Protein AF-A0A952EYP2-F1 (afdb_monomer_lite)

Radius of gyration: 21.24 Å; chains: 1; bounding box: 54×32×56 Å

Secondary structure (DSSP, 8-state):
--TTSTTSTTSSS-SS--SSPPPTT-EEEEE--S-EEEEETTEEEEEES-PEEEEETTS--EEEEEGGGSTTS--EE-TTSTTEEEPPGGGSSEEEETTEEP-SSPPPTT--EEEEEE---EEEEETTEEEEEES-EEEEEETTS--EEE--GGGB-GGGEEEEEEEEEETTTEEEEEEEEEETTEEEEEEEE-

pLDDT: mean 95.01, std 4.6, range [61.81, 98.75]

Sequence (194 aa):
MSLVAGRGPLSKDPAGWFSSPLPDDLVFLEPHPRRVQAIRNGQLVIDTERALMVHRRDHPLSYAFPADDVGDLPSEPEPEAPGYVHVPWYAVDTWLEEGRTLVHYPPNPYHRVDCRPTNRGLRVSVAGATLVDTADTVIVFETALEPRLYVHPSVVRTDILRRTETSSYCNYKGYATYWAAVVGDTVVADVAWS

Structure (mmCIF, N/CA/C/O backbone):
data_AF-A0A952EYP2-F1
#
_entry.id   AF-A0A952EYP2-F1
#
loop_
_atom_site.group_PDB
_atom_site.id
_atom_site.type_symbol
_atom_site.label_atom_id
_atom_site.label_alt_id
_atom_site.label_comp_id
_atom_site.label_asym_id
_atom_site.label_entity_id
_atom_site.label_seq_id
_atom_site.pdbx_PDB_ins_code
_atom_site.Cartn_x
_atom_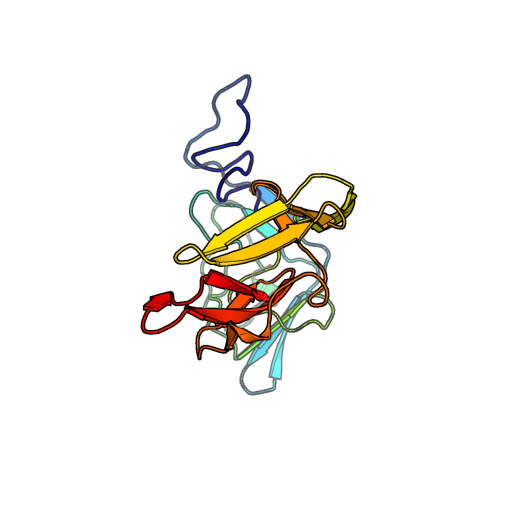site.Cartn_y
_atom_site.Cartn_z
_atom_site.occupancy
_atom_site.B_iso_or_equiv
_atom_site.auth_seq_id
_atom_site.auth_comp_id
_atom_site.auth_asym_id
_atom_site.auth_atom_id
_atom_site.pdbx_PDB_model_num
ATOM 1 N N . MET A 1 1 ? 2.867 2.731 3.180 1.00 61.81 1 MET A N 1
ATOM 2 C CA . MET A 1 1 ? 3.763 3.875 2.892 1.00 61.81 1 MET A CA 1
ATOM 3 C C . MET A 1 1 ? 5.105 3.386 2.368 1.00 61.81 1 MET A C 1
ATOM 5 O O . MET A 1 1 ? 5.498 2.264 2.699 1.00 61.81 1 MET A O 1
ATOM 9 N N . SER A 1 2 ? 5.743 4.190 1.511 1.00 74.88 2 SER A N 1
ATOM 10 C CA . SER A 1 2 ? 6.999 3.898 0.804 1.00 74.88 2 SER A CA 1
ATOM 11 C C . SER A 1 2 ? 8.176 4.721 1.327 1.00 74.88 2 SER A C 1
ATOM 13 O O . SER A 1 2 ? 7.999 5.534 2.233 1.00 74.88 2 SER A O 1
ATOM 15 N N . LEU A 1 3 ? 9.370 4.527 0.754 1.00 87.31 3 LEU A N 1
ATOM 16 C CA . LEU A 1 3 ? 10.517 5.404 1.010 1.00 87.31 3 LEU A CA 1
ATOM 17 C C . LEU A 1 3 ? 10.177 6.880 0.756 1.00 87.31 3 LEU A C 1
ATOM 19 O O . LEU A 1 3 ? 10.691 7.744 1.454 1.00 87.31 3 LEU A O 1
ATOM 23 N N . VAL A 1 4 ? 9.279 7.153 -0.191 1.00 87.44 4 VAL A N 1
ATOM 24 C CA . VAL A 1 4 ? 8.967 8.488 -0.721 1.00 87.44 4 VAL A CA 1
ATOM 25 C C . VAL A 1 4 ? 7.616 9.059 -0.268 1.00 87.44 4 VAL A C 1
ATOM 27 O O . VAL A 1 4 ? 7.257 10.157 -0.682 1.00 87.44 4 VAL A O 1
ATOM 30 N N . ALA A 1 5 ? 6.861 8.355 0.585 1.00 85.50 5 ALA A N 1
ATOM 31 C CA . ALA A 1 5 ? 5.515 8.767 1.006 1.00 85.50 5 ALA A CA 1
ATOM 32 C C . ALA A 1 5 ? 5.366 8.900 2.533 1.00 85.50 5 ALA A C 1
ATOM 34 O O . ALA A 1 5 ? 5.937 8.121 3.299 1.00 85.50 5 ALA A O 1
ATOM 35 N N . GLY A 1 6 ? 4.525 9.850 2.965 1.00 86.31 6 GLY A N 1
ATOM 36 C CA . GLY A 1 6 ? 4.260 10.198 4.375 1.00 86.31 6 GLY A CA 1
ATOM 37 C C . GLY A 1 6 ? 5.531 10.461 5.142 1.00 86.31 6 GLY A C 1
ATOM 38 O O . GLY A 1 6 ? 6.235 11.378 4.771 1.00 86.31 6 GLY A O 1
ATOM 39 N N . ARG A 1 7 ? 5.822 9.655 6.172 1.00 89.44 7 ARG A N 1
ATOM 40 C CA . ARG A 1 7 ? 7.000 9.845 7.035 1.00 89.44 7 ARG A CA 1
ATOM 41 C C . ARG A 1 7 ? 8.235 9.050 6.582 1.00 89.44 7 ARG A C 1
ATOM 43 O O . ARG A 1 7 ? 9.171 8.862 7.359 1.00 89.44 7 ARG A O 1
ATOM 50 N N . GLY A 1 8 ? 8.228 8.531 5.348 1.00 89.81 8 GLY A N 1
ATOM 51 C CA . GLY A 1 8 ? 9.350 7.796 4.755 1.00 89.81 8 GLY A CA 1
ATOM 52 C C . GLY A 1 8 ? 10.599 8.674 4.590 1.00 89.81 8 GLY A C 1
ATOM 53 O O . GLY A 1 8 ? 10.469 9.892 4.463 1.00 89.81 8 GLY A O 1
ATOM 54 N N . PRO A 1 9 ? 11.813 8.098 4.588 1.00 90.12 9 PRO A N 1
ATOM 55 C CA . PRO A 1 9 ? 13.054 8.872 4.606 1.00 90.12 9 PRO A CA 1
ATOM 56 C C . PRO A 1 9 ? 13.224 9.796 3.392 1.00 90.12 9 PRO A C 1
ATOM 58 O O . PRO A 1 9 ? 13.740 10.884 3.552 1.00 90.12 9 PRO A O 1
ATOM 61 N N . LEU A 1 10 ? 12.763 9.424 2.198 1.00 90.12 10 LEU A N 1
ATOM 62 C CA . LEU A 1 10 ? 12.897 10.226 0.970 1.00 90.12 10 LEU A CA 1
ATOM 63 C C . LEU A 1 10 ? 11.664 11.110 0.679 1.00 90.12 10 LEU A C 1
ATOM 65 O O . LEU A 1 10 ? 11.557 11.702 -0.398 1.00 90.12 10 LEU A O 1
ATOM 69 N N . SER A 1 11 ? 10.711 11.173 1.611 1.00 88.69 11 SER A N 1
ATOM 70 C CA . SER A 1 11 ? 9.492 11.980 1.488 1.00 88.69 11 SER A CA 1
ATOM 71 C C . SER A 1 11 ? 9.742 13.476 1.747 1.00 88.69 11 SER A C 1
ATOM 73 O O . SER A 1 11 ? 10.836 13.881 2.138 1.00 88.69 11 SER A O 1
ATOM 75 N N . LYS A 1 12 ? 8.702 14.300 1.566 1.00 88.06 12 LYS A N 1
ATOM 76 C CA . LYS A 1 12 ? 8.707 15.725 1.947 1.00 88.06 12 LYS A CA 1
ATOM 77 C C . LYS A 1 12 ? 8.651 15.978 3.459 1.00 88.06 12 LYS A C 1
ATOM 79 O O . LYS A 1 12 ? 8.980 17.078 3.887 1.00 88.06 12 LYS A O 1
ATOM 84 N N . ASP A 1 13 ? 8.220 14.997 4.248 1.00 88.69 13 ASP A N 1
ATOM 85 C CA . ASP A 1 13 ? 8.068 15.103 5.705 1.00 88.69 13 ASP A CA 1
ATOM 86 C C . ASP A 1 13 ? 8.649 13.849 6.384 1.00 88.69 13 ASP A C 1
ATOM 88 O O . ASP A 1 13 ? 7.911 13.038 6.942 1.00 88.69 13 ASP A O 1
ATOM 92 N N . PRO A 1 14 ? 9.970 13.610 6.299 1.00 90.88 14 PRO A N 1
ATOM 93 C CA . PRO A 1 14 ? 10.568 12.402 6.852 1.00 90.88 14 PRO A CA 1
ATOM 94 C C . PRO A 1 14 ? 10.449 12.349 8.382 1.00 90.88 14 PRO A C 1
ATOM 96 O O . PRO A 1 14 ? 10.508 13.360 9.081 1.00 90.88 14 PRO A O 1
ATOM 99 N N . ALA A 1 15 ? 10.346 11.134 8.932 1.00 89.56 15 ALA A N 1
ATOM 100 C CA . ALA A 1 15 ? 10.327 10.927 10.384 1.00 89.56 15 ALA A CA 1
ATOM 101 C C . ALA A 1 15 ? 11.609 11.397 11.097 1.00 89.56 15 ALA A C 1
ATOM 103 O O . ALA A 1 15 ? 11.574 11.695 12.291 1.00 89.56 15 ALA A O 1
ATOM 104 N N . GLY A 1 16 ? 12.731 11.418 10.376 1.00 89.88 16 GLY A N 1
ATOM 105 C CA . GLY A 1 16 ? 14.041 11.838 10.865 1.00 89.88 16 GLY A CA 1
ATOM 106 C C . GLY A 1 16 ? 14.639 12.948 10.006 1.00 89.88 16 GLY A C 1
ATOM 107 O O . GLY A 1 16 ? 13.954 13.572 9.203 1.00 89.88 16 GLY A O 1
ATOM 108 N N . TRP A 1 17 ? 15.938 13.176 10.159 1.00 93.19 17 TRP A N 1
ATOM 109 C CA . TRP A 1 17 ? 16.684 14.165 9.386 1.00 93.19 17 TRP A CA 1
ATOM 110 C C . TRP A 1 17 ? 17.921 13.522 8.766 1.00 93.19 17 TRP A C 1
ATOM 112 O O . TRP A 1 17 ? 18.520 12.611 9.340 1.00 93.19 17 TRP A O 1
ATOM 122 N N . PHE A 1 18 ? 18.321 14.014 7.598 1.00 92.75 18 PHE A N 1
ATOM 123 C CA . PHE A 1 18 ? 19.609 13.660 7.017 1.00 92.75 18 PHE A CA 1
ATOM 124 C C . PHE A 1 18 ? 20.686 14.592 7.558 1.00 92.75 18 PHE A C 1
ATOM 126 O O . PHE A 1 18 ? 20.470 15.794 7.703 1.00 92.75 18 PHE A O 1
ATOM 133 N N . SER A 1 19 ? 21.875 14.050 7.815 1.00 95.88 19 SER A N 1
ATOM 134 C CA . SER A 1 19 ? 23.055 14.857 8.152 1.00 95.88 19 SER A CA 1
ATOM 135 C C . SER A 1 19 ? 23.496 15.769 7.001 1.00 95.88 19 SER A C 1
ATOM 137 O O . SER A 1 19 ? 24.284 16.688 7.207 1.00 95.88 19 SER A O 1
ATOM 139 N N . SER A 1 20 ? 23.017 15.509 5.783 1.00 94.00 20 SER A N 1
ATOM 140 C CA . SER A 1 20 ? 23.276 16.305 4.586 1.00 94.00 20 SER A CA 1
ATOM 141 C C . SER A 1 20 ? 21.997 16.417 3.755 1.00 94.00 20 SER A C 1
ATOM 143 O O . SER A 1 20 ? 21.242 15.446 3.699 1.00 94.00 20 SER A O 1
ATOM 145 N N . PRO A 1 21 ? 21.724 17.572 3.127 1.00 89.50 21 PRO A N 1
ATOM 146 C CA . PRO A 1 21 ? 20.521 17.746 2.324 1.00 89.50 21 PRO A CA 1
ATOM 147 C C . PRO A 1 21 ? 20.521 16.794 1.123 1.00 89.50 21 PRO A C 1
ATOM 149 O O . PRO A 1 21 ? 21.568 16.525 0.532 1.00 89.50 21 PRO A O 1
ATOM 152 N N . LEU A 1 22 ? 19.335 16.305 0.763 1.00 88.88 22 LEU A N 1
ATOM 153 C CA . LEU A 1 22 ? 19.119 15.534 -0.458 1.00 88.88 22 LEU A CA 1
ATOM 154 C C . LEU A 1 22 ? 18.642 16.460 -1.585 1.00 88.88 22 LEU A C 1
ATOM 156 O O . LEU A 1 22 ? 17.898 17.399 -1.292 1.00 88.88 22 LEU A O 1
ATOM 160 N N . PRO A 1 23 ? 19.006 16.188 -2.852 1.00 90.75 23 PRO A N 1
ATOM 161 C CA . PRO A 1 23 ? 18.407 16.865 -3.999 1.00 90.75 23 PRO A CA 1
ATOM 162 C C . PRO A 1 23 ? 16.879 16.723 -4.012 1.00 90.75 23 PRO A C 1
ATOM 164 O O . PRO A 1 23 ? 16.329 15.714 -3.554 1.00 90.75 23 PRO A O 1
ATOM 167 N N . ASP A 1 24 ? 16.186 17.733 -4.537 1.00 86.38 24 ASP A N 1
ATOM 168 C CA . ASP A 1 24 ? 14.720 17.732 -4.603 1.00 86.38 24 ASP A CA 1
ATOM 169 C C . ASP A 1 24 ? 14.164 16.797 -5.678 1.00 86.38 24 ASP A C 1
ATOM 171 O O . ASP A 1 24 ? 13.072 16.250 -5.517 1.00 86.38 24 ASP A O 1
ATOM 175 N N . ASP A 1 25 ? 14.940 16.579 -6.733 1.00 89.88 25 ASP A N 1
ATOM 176 C CA . ASP A 1 25 ? 14.673 15.704 -7.870 1.00 89.88 25 ASP A CA 1
ATOM 177 C C . ASP A 1 25 ? 15.246 14.290 -7.688 1.00 89.88 25 ASP A C 1
AT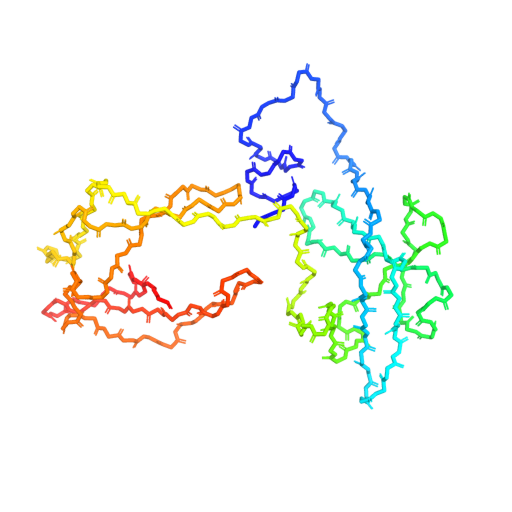OM 179 O O . ASP A 1 25 ? 15.287 13.510 -8.635 1.00 89.88 25 ASP A O 1
ATOM 183 N N . LEU A 1 26 ? 15.671 13.928 -6.471 1.00 92.38 26 LEU A N 1
ATOM 184 C CA . LEU A 1 26 ? 16.243 12.614 -6.197 1.00 92.38 26 LEU A CA 1
ATOM 185 C C . LEU A 1 26 ? 15.247 11.487 -6.521 1.00 92.38 26 LEU A C 1
ATOM 187 O O . LEU A 1 26 ? 14.160 11.400 -5.940 1.00 92.38 26 LEU A O 1
ATOM 191 N N . VAL A 1 27 ? 15.685 10.568 -7.380 1.00 95.38 27 VAL A N 1
ATOM 192 C CA . VAL A 1 27 ? 14.998 9.313 -7.692 1.00 95.38 27 VAL A CA 1
ATOM 193 C C . VAL A 1 27 ? 15.858 8.160 -7.197 1.00 95.38 27 VAL A C 1
ATOM 195 O O . VAL A 1 27 ? 17.055 8.101 -7.474 1.00 95.38 27 VAL A O 1
ATOM 198 N N . PHE A 1 28 ? 15.254 7.234 -6.456 1.00 95.62 28 PHE A N 1
ATOM 199 C CA . PHE A 1 28 ? 15.908 5.986 -6.078 1.00 95.62 28 PHE A CA 1
ATOM 200 C C . PHE A 1 28 ? 15.342 4.851 -6.930 1.00 95.62 28 PHE A C 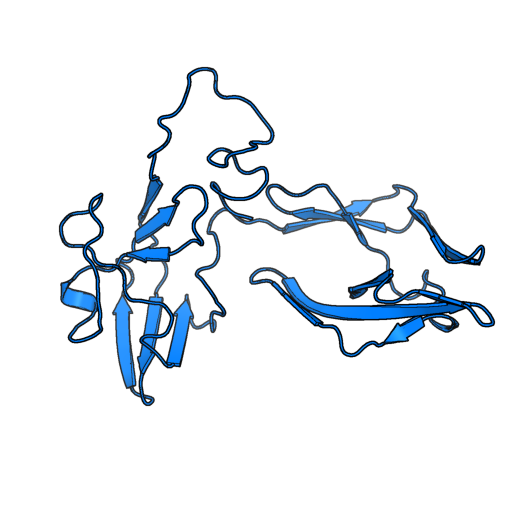1
ATOM 202 O O . PHE A 1 28 ? 14.140 4.592 -6.903 1.00 95.62 28 PHE A O 1
ATOM 209 N N . LEU A 1 29 ? 16.210 4.196 -7.699 1.00 96.88 29 LEU A N 1
ATOM 210 C CA . LEU A 1 29 ? 15.871 3.043 -8.523 1.00 96.88 29 LEU A CA 1
ATOM 211 C C . LEU A 1 29 ? 16.591 1.819 -7.970 1.00 96.88 29 LEU A C 1
ATOM 213 O O . LEU A 1 29 ? 17.780 1.879 -7.654 1.00 96.88 29 LEU A O 1
ATOM 217 N N . GLU A 1 30 ? 15.879 0.705 -7.878 1.00 97.12 30 GLU A N 1
ATOM 218 C CA . GLU A 1 30 ? 16.447 -0.567 -7.444 1.00 97.12 30 GLU A CA 1
ATOM 219 C C . GLU A 1 30 ? 15.954 -1.713 -8.330 1.00 97.12 30 GLU A C 1
ATOM 221 O O . GLU A 1 30 ? 14.807 -1.679 -8.783 1.00 97.12 30 GLU A O 1
ATOM 226 N N . PRO A 1 31 ? 16.777 -2.749 -8.566 1.00 98.06 31 PRO A N 1
ATOM 227 C CA . PRO A 1 31 ? 16.284 -3.996 -9.127 1.00 98.06 31 PRO A CA 1
ATOM 228 C C . PRO A 1 31 ? 15.137 -4.549 -8.284 1.00 98.06 31 PRO A C 1
ATOM 230 O O . PRO A 1 31 ? 15.237 -4.636 -7.059 1.00 98.06 31 PRO A O 1
ATOM 233 N N . HIS A 1 32 ? 14.065 -4.962 -8.949 1.00 97.38 32 HIS A N 1
ATOM 234 C CA . HIS A 1 32 ? 12.925 -5.619 -8.333 1.00 97.38 32 HIS A CA 1
ATOM 235 C C . HIS A 1 32 ? 12.894 -7.077 -8.798 1.00 97.38 32 HIS A C 1
ATOM 237 O O . HIS A 1 32 ? 12.203 -7.391 -9.764 1.00 97.38 32 HIS A O 1
ATOM 243 N N . PRO A 1 33 ? 13.645 -7.983 -8.140 1.00 95.00 33 PRO A N 1
ATOM 244 C CA . PRO A 1 33 ? 13.885 -9.351 -8.613 1.00 95.00 33 PRO A CA 1
ATOM 245 C C . PRO A 1 33 ? 12.675 -10.279 -8.415 1.00 95.00 33 PRO A C 1
ATOM 247 O O . PRO A 1 33 ? 12.834 -11.486 -8.266 1.00 95.00 33 PRO A O 1
ATOM 250 N N . ARG A 1 34 ? 11.470 -9.709 -8.325 1.00 96.81 34 ARG A N 1
ATOM 251 C CA . ARG A 1 34 ? 10.217 -10.454 -8.274 1.00 96.81 34 ARG A CA 1
ATOM 252 C C . ARG A 1 34 ? 9.666 -10.570 -9.680 1.00 96.81 34 ARG A C 1
ATOM 254 O O . ARG A 1 34 ? 9.740 -9.615 -10.452 1.00 96.81 34 ARG A O 1
ATOM 261 N N . ARG A 1 35 ? 9.051 -11.704 -9.989 1.00 98.06 35 ARG A N 1
ATOM 262 C CA . ARG A 1 35 ? 8.389 -11.907 -11.271 1.00 98.06 35 ARG A CA 1
ATOM 263 C C . ARG A 1 35 ? 7.161 -11.009 -11.369 1.00 98.06 35 ARG A C 1
ATOM 265 O O . ARG A 1 35 ? 6.201 -11.178 -10.612 1.00 98.06 35 ARG A O 1
ATOM 272 N N . VAL A 1 36 ? 7.190 -10.077 -12.315 1.00 98.50 36 VAL A N 1
ATOM 273 C CA . VAL A 1 36 ? 6.085 -9.180 -12.655 1.00 98.50 36 VAL A CA 1
ATOM 274 C C . VAL A 1 36 ? 5.480 -9.629 -13.975 1.00 98.50 36 VAL A C 1
ATOM 276 O O . VAL A 1 36 ? 6.187 -9.837 -14.961 1.00 98.50 36 VAL A O 1
ATOM 279 N N . GLN A 1 37 ? 4.158 -9.762 -13.994 1.00 98.50 37 GLN A N 1
ATOM 280 C CA . GLN A 1 37 ? 3.412 -10.129 -15.188 1.00 98.50 37 GLN A CA 1
ATOM 281 C C . GLN A 1 37 ? 2.279 -9.139 -15.445 1.00 98.50 37 GLN A C 1
ATOM 283 O O . GLN A 1 37 ? 1.679 -8.600 -14.510 1.00 98.50 37 GLN A O 1
ATOM 288 N N . ALA A 1 38 ? 1.957 -8.938 -16.718 1.00 98.31 38 ALA A N 1
ATOM 289 C CA . ALA A 1 38 ? 0.836 -8.115 -17.148 1.00 98.31 38 ALA A CA 1
ATOM 290 C C . ALA A 1 38 ? -0.044 -8.876 -18.138 1.00 98.31 38 ALA A C 1
ATOM 292 O O . ALA A 1 38 ? 0.460 -9.531 -19.050 1.00 98.31 38 ALA A O 1
ATOM 293 N N . ILE A 1 39 ? -1.361 -8.769 -17.970 1.00 98.38 39 ILE A N 1
ATOM 294 C CA . ILE A 1 39 ? -2.360 -9.419 -18.821 1.00 98.38 39 ILE A CA 1
ATOM 295 C C . ILE A 1 39 ? -3.228 -8.352 -19.484 1.00 98.38 39 ILE A C 1
ATOM 297 O O . ILE A 1 39 ? -3.783 -7.493 -18.799 1.00 98.38 39 ILE A O 1
ATOM 301 N N . ARG A 1 40 ? -3.383 -8.435 -20.808 1.00 97.94 40 ARG A N 1
ATOM 302 C CA . ARG A 1 40 ? -4.253 -7.570 -21.616 1.00 97.94 40 ARG A CA 1
ATOM 303 C C . ARG A 1 40 ? -5.084 -8.418 -22.574 1.00 97.94 40 ARG A C 1
ATOM 305 O O . ARG A 1 40 ? -4.541 -9.268 -23.272 1.00 97.94 40 ARG A O 1
ATOM 312 N N . ASN A 1 41 ? -6.395 -8.207 -22.604 1.00 96.62 41 ASN A N 1
ATOM 313 C CA . ASN A 1 41 ? -7.378 -9.005 -23.337 1.00 96.62 41 ASN A CA 1
ATOM 314 C C . ASN A 1 41 ? -7.231 -10.519 -23.084 1.00 96.62 41 ASN A C 1
ATOM 316 O O . ASN A 1 41 ? -7.347 -11.332 -23.998 1.00 96.62 41 ASN A O 1
ATOM 320 N N . GLY A 1 42 ? -6.920 -10.898 -21.839 1.00 96.19 42 GLY A N 1
ATOM 321 C CA . GLY A 1 42 ? -6.685 -12.293 -21.446 1.00 96.19 42 GLY A CA 1
ATOM 322 C C . GLY A 1 42 ? -5.352 -12.893 -21.915 1.00 96.19 42 GLY A C 1
ATOM 323 O O . GLY A 1 42 ? -5.121 -14.079 -21.693 1.00 96.19 42 GLY A O 1
ATOM 324 N N . GLN A 1 43 ? -4.467 -12.107 -22.536 1.00 97.38 43 GLN A N 1
ATOM 325 C CA . GLN A 1 43 ? -3.149 -12.546 -22.997 1.00 97.38 43 GLN A CA 1
ATOM 326 C C . GLN A 1 43 ? -2.037 -11.982 -22.113 1.00 97.38 43 GLN A C 1
ATOM 328 O O . GLN A 1 43 ? -2.080 -10.818 -21.723 1.00 97.38 43 GLN A O 1
ATOM 333 N N . LEU A 1 44 ? -1.030 -12.804 -21.822 1.00 98.00 44 LEU A N 1
ATOM 334 C CA . LEU A 1 44 ? 0.192 -12.384 -21.138 1.00 98.00 44 LEU A CA 1
ATOM 335 C C . LEU A 1 44 ? 1.017 -11.488 -22.077 1.00 98.00 44 LEU A C 1
ATOM 337 O O . LEU A 1 44 ? 1.444 -11.949 -23.133 1.00 98.00 44 LEU A O 1
ATOM 341 N N . VAL A 1 45 ? 1.208 -10.222 -21.699 1.00 98.25 45 VAL A N 1
ATOM 342 C CA . VAL A 1 45 ? 1.900 -9.196 -22.507 1.00 98.25 45 VAL A CA 1
ATOM 343 C C . VAL A 1 45 ? 3.207 -8.699 -21.887 1.00 98.25 45 VAL A C 1
ATOM 345 O O . VAL A 1 45 ? 4.029 -8.147 -22.603 1.00 98.25 45 VAL A O 1
ATOM 348 N N . ILE A 1 46 ? 3.413 -8.916 -20.585 1.00 98.50 46 ILE A N 1
ATOM 349 C CA . ILE A 1 46 ? 4.704 -8.748 -19.897 1.00 98.50 46 ILE A CA 1
ATOM 350 C C . ILE A 1 46 ? 4.902 -9.969 -19.002 1.00 98.50 46 ILE A C 1
ATOM 352 O O . ILE A 1 46 ? 3.956 -10.385 -18.329 1.00 98.50 46 ILE A O 1
ATOM 356 N N . ASP A 1 47 ? 6.117 -10.511 -18.968 1.00 98.31 47 ASP A N 1
ATOM 357 C CA . ASP A 1 47 ? 6.551 -11.537 -18.017 1.00 98.31 47 ASP A CA 1
ATOM 358 C C . ASP A 1 47 ? 8.057 -11.408 -17.779 1.00 98.31 47 ASP A C 1
ATOM 360 O O . ASP A 1 47 ? 8.858 -11.781 -18.636 1.00 98.31 47 ASP A O 1
ATOM 364 N N . THR A 1 48 ? 8.449 -10.809 -16.655 1.00 98.38 48 THR A N 1
ATOM 365 C CA . THR A 1 48 ? 9.854 -10.464 -16.410 1.00 98.38 48 THR A CA 1
ATOM 366 C C . THR A 1 48 ? 10.213 -10.439 -14.928 1.00 98.38 48 THR A C 1
ATOM 368 O O . THR A 1 48 ? 9.402 -10.091 -14.075 1.00 98.38 48 THR A O 1
ATOM 371 N N . GLU A 1 49 ? 11.467 -10.768 -14.628 1.00 98.31 49 GLU A N 1
ATOM 372 C CA . GLU A 1 49 ? 12.118 -10.583 -13.318 1.00 98.31 49 GLU A CA 1
ATOM 373 C C . GLU A 1 49 ? 13.133 -9.424 -13.357 1.00 98.31 49 GLU A C 1
ATOM 375 O O . GLU A 1 49 ? 13.909 -9.215 -12.426 1.00 98.31 49 GLU A O 1
ATOM 380 N N . ARG A 1 50 ? 13.158 -8.676 -14.468 1.00 98.25 50 ARG A N 1
ATOM 381 C CA . ARG A 1 50 ? 14.123 -7.604 -14.744 1.00 98.25 50 ARG A CA 1
ATOM 382 C C . ARG A 1 50 ? 13.566 -6.212 -14.462 1.00 98.25 50 ARG A C 1
ATOM 384 O O . ARG A 1 50 ? 14.186 -5.230 -14.850 1.00 98.25 50 ARG A O 1
ATOM 391 N N . ALA A 1 51 ? 12.394 -6.105 -13.839 1.00 98.38 51 ALA A N 1
ATOM 392 C CA . ALA A 1 51 ? 11.807 -4.810 -13.525 1.00 98.38 51 ALA A CA 1
ATOM 393 C C . ALA A 1 51 ? 12.688 -4.027 -12.535 1.00 98.38 51 ALA A C 1
ATOM 395 O O . ALA A 1 51 ? 13.351 -4.599 -11.667 1.00 98.38 51 ALA A O 1
ATOM 396 N N . LEU A 1 52 ? 12.655 -2.703 -12.636 1.00 98.50 52 LEU A N 1
ATOM 397 C CA . LEU A 1 52 ? 13.139 -1.793 -11.605 1.00 98.50 52 LEU A CA 1
ATOM 398 C C . LEU A 1 52 ? 11.949 -1.267 -10.807 1.00 98.50 52 LEU A C 1
ATOM 400 O O . LEU A 1 52 ? 10.902 -0.963 -11.377 1.00 98.50 52 LEU A O 1
ATOM 404 N N . MET A 1 53 ? 12.123 -1.113 -9.499 1.00 97.62 53 MET A N 1
ATOM 405 C CA . MET A 1 53 ? 11.223 -0.321 -8.668 1.00 97.62 53 MET A CA 1
ATOM 406 C C . MET A 1 53 ? 11.707 1.126 -8.667 1.00 97.62 53 MET A C 1
ATOM 408 O O . MET A 1 53 ? 12.861 1.400 -8.328 1.00 97.62 53 MET A O 1
ATOM 412 N N . VAL A 1 54 ? 10.817 2.050 -9.017 1.00 97.12 54 VAL A N 1
ATOM 413 C CA . VAL A 1 54 ? 11.117 3.480 -9.084 1.00 97.12 54 VAL A CA 1
ATOM 414 C C . VAL A 1 54 ? 10.479 4.200 -7.902 1.00 97.12 54 VAL A C 1
ATOM 416 O O . VAL A 1 54 ? 9.257 4.234 -7.735 1.00 97.12 54 VAL A O 1
ATOM 419 N N . HIS A 1 55 ? 11.325 4.807 -7.071 1.00 95.62 55 HIS A N 1
ATOM 420 C CA . HIS A 1 55 ? 10.930 5.608 -5.919 1.00 95.62 55 HIS A CA 1
ATOM 421 C C . HIS A 1 55 ? 11.163 7.082 -6.236 1.00 95.62 55 HIS A C 1
ATOM 423 O O . HIS A 1 55 ? 12.296 7.566 -6.195 1.00 95.62 55 HIS A O 1
ATOM 429 N N . ARG A 1 56 ? 10.079 7.807 -6.518 1.00 93.69 56 ARG A N 1
ATOM 430 C CA . ARG A 1 56 ? 10.109 9.245 -6.808 1.00 93.69 56 ARG A CA 1
ATOM 431 C C . ARG A 1 56 ? 9.241 10.008 -5.812 1.00 93.69 56 ARG A C 1
ATOM 433 O O . ARG A 1 56 ? 8.120 9.598 -5.509 1.00 93.69 56 ARG A O 1
ATOM 440 N N . ARG A 1 57 ? 9.773 11.109 -5.273 1.00 90.75 57 ARG A N 1
ATOM 441 C CA . ARG A 1 57 ? 9.067 11.956 -4.300 1.00 90.75 57 ARG A CA 1
ATOM 442 C C . ARG A 1 57 ? 7.719 12.411 -4.871 1.00 90.75 57 ARG A C 1
ATOM 444 O O . ARG A 1 57 ? 7.645 12.800 -6.032 1.00 90.75 57 ARG A O 1
ATOM 451 N N . ASP A 1 58 ? 6.663 12.320 -4.062 1.00 83.62 58 ASP A N 1
ATOM 452 C CA . ASP A 1 58 ? 5.272 12.674 -4.411 1.00 83.62 58 ASP A CA 1
ATOM 453 C C . ASP A 1 58 ? 4.637 11.905 -5.574 1.00 83.62 58 ASP A C 1
ATOM 455 O O . ASP A 1 58 ? 3.592 12.307 -6.083 1.00 83.62 58 ASP A O 1
ATOM 459 N N . HIS A 1 59 ? 5.227 10.782 -5.972 1.00 88.50 59 HIS A N 1
ATOM 460 C CA . HIS A 1 59 ? 4.649 9.897 -6.972 1.00 88.50 59 HIS A CA 1
ATOM 461 C C . HIS A 1 59 ? 4.310 8.547 -6.328 1.00 88.50 59 HIS A C 1
ATOM 463 O O . HIS A 1 59 ? 5.008 8.099 -5.407 1.00 88.50 59 HIS A O 1
ATOM 469 N N . PRO A 1 60 ? 3.237 7.870 -6.775 1.00 87.62 60 PRO A N 1
ATOM 470 C CA . PRO A 1 60 ? 3.060 6.455 -6.487 1.00 87.62 60 PRO A CA 1
ATOM 471 C C . PRO A 1 60 ? 4.302 5.672 -6.918 1.00 87.62 60 PRO A C 1
ATOM 473 O O . PRO A 1 60 ? 4.986 6.059 -7.865 1.00 87.62 60 PRO A O 1
ATOM 476 N N . LEU A 1 61 ? 4.575 4.556 -6.240 1.00 92.62 61 LEU A N 1
ATOM 477 C CA . LEU A 1 61 ? 5.578 3.617 -6.735 1.00 92.62 61 LEU A CA 1
ATOM 478 C C . LEU A 1 61 ? 5.207 3.175 -8.149 1.00 92.62 61 LEU A C 1
ATOM 480 O O . LEU A 1 61 ? 4.024 3.019 -8.458 1.00 92.62 61 LEU A O 1
ATOM 484 N N . SER A 1 62 ? 6.211 2.956 -8.985 1.00 95.31 62 SER A N 1
ATOM 485 C CA . SER A 1 62 ? 6.021 2.416 -10.325 1.00 95.31 62 SER A CA 1
ATOM 486 C C . SER A 1 62 ? 7.119 1.419 -10.667 1.00 95.31 62 SER A C 1
ATOM 488 O O . SER A 1 62 ? 8.205 1.431 -10.081 1.00 95.31 62 SER A O 1
ATOM 490 N N . TYR A 1 63 ? 6.806 0.531 -11.605 1.00 97.88 63 TYR A N 1
ATOM 491 C CA . TYR A 1 63 ? 7.809 -0.302 -12.248 1.00 97.88 63 TYR A CA 1
ATOM 492 C C . TYR A 1 63 ? 8.365 0.429 -13.468 1.00 97.88 63 TYR A C 1
ATOM 494 O O . TYR A 1 63 ? 7.598 1.044 -14.209 1.00 97.88 63 TYR A O 1
ATOM 502 N N . ALA A 1 64 ? 9.662 0.282 -13.712 1.00 98.50 64 ALA A N 1
ATOM 503 C CA . ALA A 1 64 ? 10.238 0.477 -15.034 1.00 98.50 64 ALA A CA 1
ATOM 504 C C . ALA A 1 64 ? 10.685 -0.885 -15.579 1.00 98.50 64 ALA A C 1
ATOM 506 O O . ALA A 1 64 ? 11.280 -1.686 -14.858 1.00 98.50 64 ALA A O 1
ATOM 507 N N . PHE A 1 65 ? 10.391 -1.163 -16.841 1.00 98.69 65 PHE A N 1
ATOM 508 C CA . PHE A 1 65 ? 10.667 -2.441 -17.496 1.00 98.69 65 PHE A CA 1
ATOM 509 C C . PHE A 1 65 ? 11.722 -2.260 -18.580 1.00 98.69 65 PHE A C 1
ATOM 511 O O . PHE A 1 65 ? 11.752 -1.191 -19.190 1.00 98.69 65 PHE A O 1
ATOM 518 N N . PRO A 1 66 ? 12.555 -3.270 -18.873 1.00 98.56 66 PRO A N 1
ATOM 519 C CA . PRO A 1 66 ? 13.349 -3.265 -20.094 1.00 98.56 66 PRO A CA 1
ATOM 520 C C . PRO A 1 66 ? 12.455 -3.015 -21.316 1.00 98.56 66 PRO A C 1
ATOM 522 O O . PRO A 1 66 ? 11.369 -3.585 -21.421 1.00 98.56 66 PRO A O 1
ATOM 525 N N . ALA A 1 67 ? 12.882 -2.148 -22.235 1.00 98.38 67 ALA A N 1
ATOM 526 C CA . ALA A 1 67 ? 12.069 -1.773 -23.395 1.00 98.38 67 ALA A CA 1
ATOM 527 C C . ALA A 1 67 ? 11.717 -2.972 -24.302 1.00 98.38 67 ALA A C 1
ATOM 529 O O . ALA A 1 67 ? 10.686 -2.968 -24.968 1.00 98.38 67 ALA A O 1
ATOM 530 N N . ASP A 1 68 ? 12.553 -4.011 -24.309 1.00 98.00 68 ASP A N 1
ATOM 531 C CA . ASP A 1 68 ? 12.332 -5.271 -25.022 1.00 98.00 68 ASP A CA 1
ATOM 532 C C . ASP A 1 68 ? 11.291 -6.190 -24.351 1.00 98.00 68 ASP A C 1
ATOM 534 O O . ASP A 1 68 ? 10.769 -7.081 -25.018 1.00 98.00 68 ASP A O 1
ATOM 538 N N . ASP A 1 69 ? 10.939 -5.955 -23.079 1.00 98.19 69 ASP A N 1
ATOM 539 C CA . ASP A 1 69 ? 9.960 -6.760 -22.326 1.00 98.19 69 ASP A CA 1
ATOM 540 C C . ASP A 1 69 ? 8.504 -6.285 -22.488 1.00 98.19 69 ASP A C 1
ATOM 542 O O . ASP A 1 69 ? 7.588 -7.003 -22.087 1.00 98.19 69 ASP A O 1
ATOM 546 N N . VAL A 1 70 ? 8.260 -5.087 -23.040 1.00 97.81 70 VAL A N 1
ATOM 547 C CA . VAL A 1 70 ? 6.915 -4.464 -23.037 1.00 97.81 70 VAL A CA 1
ATOM 548 C C . VAL A 1 70 ? 6.169 -4.523 -24.375 1.00 97.81 70 VAL A C 1
ATOM 550 O O . VAL A 1 70 ? 4.988 -4.174 -24.431 1.00 97.81 70 VAL A O 1
ATOM 553 N N . GLY A 1 71 ? 6.824 -4.971 -25.451 1.00 94.94 71 GLY A N 1
ATOM 554 C CA . GLY A 1 71 ? 6.225 -5.072 -26.787 1.00 94.94 71 GLY A CA 1
ATOM 555 C C . GLY A 1 71 ? 5.628 -3.747 -27.283 1.00 94.94 71 GLY A C 1
ATOM 556 O O . GLY A 1 71 ? 6.252 -2.698 -27.171 1.00 94.94 71 GLY A O 1
ATOM 557 N N . ASP A 1 72 ? 4.399 -3.796 -27.807 1.00 95.50 72 ASP A N 1
ATOM 558 C CA . ASP A 1 72 ? 3.679 -2.629 -28.349 1.00 95.50 72 ASP A CA 1
ATOM 559 C C . ASP A 1 72 ? 2.825 -1.886 -27.298 1.00 95.50 72 ASP A C 1
ATOM 561 O O . ASP A 1 72 ? 1.908 -1.127 -27.640 1.00 95.50 72 ASP A O 1
ATOM 565 N N . LEU A 1 73 ? 3.041 -2.138 -26.001 1.00 97.81 73 LEU A N 1
ATOM 566 C CA . LEU A 1 73 ? 2.330 -1.406 -24.955 1.00 97.81 73 LEU A CA 1
ATOM 567 C C . LEU A 1 73 ? 2.707 0.085 -24.999 1.00 97.81 73 LEU A C 1
ATOM 569 O O . LEU A 1 73 ? 3.860 0.421 -25.270 1.00 97.81 73 LEU A O 1
ATOM 573 N N . PRO A 1 74 ? 1.760 1.005 -24.718 1.00 97.81 74 PRO A N 1
ATOM 574 C CA . PRO A 1 74 ? 2.112 2.409 -24.555 1.00 97.81 74 PRO A CA 1
ATOM 575 C C . PRO A 1 74 ? 3.157 2.524 -23.445 1.00 97.81 74 PRO A C 1
ATOM 577 O O . PRO A 1 74 ? 2.984 1.949 -22.368 1.00 97.81 74 PRO A O 1
ATOM 580 N N . SER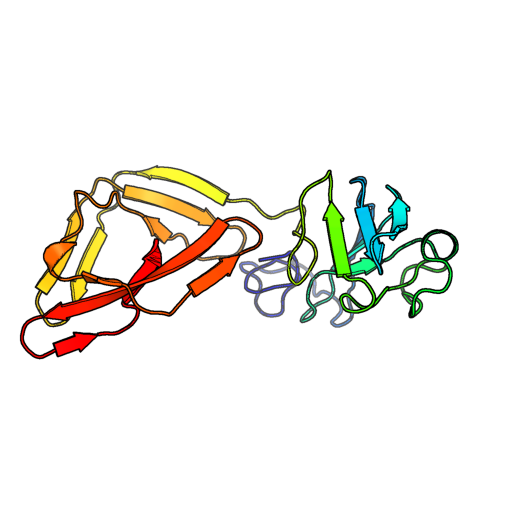 A 1 75 ? 4.238 3.250 -23.713 1.00 98.06 75 SER A N 1
ATOM 581 C CA . SER A 1 75 ? 5.341 3.369 -22.767 1.00 98.06 75 SER A CA 1
ATOM 582 C C . SER A 1 75 ? 6.078 4.695 -22.899 1.00 98.06 75 SER A C 1
ATOM 584 O O . SER A 1 75 ? 6.152 5.254 -23.995 1.00 98.06 75 SER A O 1
ATOM 586 N N . GLU A 1 76 ? 6.656 5.163 -21.799 1.00 98.12 76 GLU A N 1
ATOM 587 C CA . GLU A 1 76 ? 7.499 6.361 -21.742 1.00 98.12 76 GLU A CA 1
ATOM 588 C C . GLU A 1 76 ? 8.893 5.988 -21.213 1.00 98.12 76 GLU A C 1
ATOM 590 O O . GLU A 1 76 ? 8.974 5.207 -20.266 1.00 98.12 76 GLU A O 1
ATOM 595 N N . PRO A 1 77 ? 10.001 6.505 -21.772 1.00 98.31 77 PRO A N 1
ATOM 596 C CA . PRO A 1 77 ? 11.341 6.232 -21.245 1.00 98.31 77 PRO A CA 1
ATOM 597 C C . PRO A 1 77 ? 11.490 6.632 -19.768 1.00 98.31 77 PRO A C 1
ATOM 599 O O . PRO A 1 77 ? 11.000 7.688 -19.380 1.00 98.31 77 PRO A O 1
ATOM 602 N N . GLU A 1 78 ? 12.200 5.836 -18.957 1.00 97.75 78 GLU A N 1
ATOM 603 C CA . GLU A 1 78 ? 12.664 6.262 -17.623 1.00 97.75 78 GLU A CA 1
ATOM 604 C C . GLU A 1 78 ? 13.988 7.026 -17.789 1.00 97.75 78 GLU A C 1
ATOM 606 O O . GLU A 1 78 ? 15.001 6.402 -18.125 1.00 97.75 78 GLU A O 1
ATOM 611 N N . PRO A 1 79 ? 14.015 8.360 -17.581 1.00 96.44 79 PRO A N 1
ATOM 612 C CA . PRO A 1 79 ? 15.216 9.160 -17.817 1.00 96.44 79 PRO A CA 1
ATOM 613 C C . PRO A 1 79 ? 16.418 8.690 -16.993 1.00 96.44 79 PRO A C 1
ATOM 615 O O . PRO A 1 79 ? 17.546 8.727 -17.487 1.00 96.44 79 PRO A O 1
ATOM 618 N N . GLU A 1 80 ? 16.167 8.159 -15.791 1.00 97.19 80 GLU A N 1
ATOM 619 C CA . GLU A 1 80 ? 17.235 7.764 -14.870 1.00 97.19 80 GLU A CA 1
ATOM 620 C C . GLU A 1 80 ? 17.735 6.327 -15.091 1.00 97.19 80 GLU A C 1
ATOM 622 O O . GLU A 1 80 ? 18.660 5.875 -14.412 1.00 97.19 80 GLU A O 1
ATOM 627 N N . ALA A 1 81 ? 17.150 5.596 -16.047 1.00 98.06 81 ALA A N 1
ATOM 628 C CA . ALA A 1 81 ? 17.550 4.242 -16.419 1.00 98.06 81 ALA A CA 1
ATOM 629 C C . ALA A 1 81 ? 17.438 4.026 -17.942 1.00 98.06 81 ALA A C 1
ATOM 631 O O . ALA A 1 81 ? 16.443 3.482 -18.428 1.00 98.06 81 ALA A O 1
ATOM 632 N N . PRO A 1 82 ? 18.472 4.398 -18.723 1.00 98.00 82 PRO A N 1
ATOM 633 C CA . PRO A 1 82 ? 18.488 4.172 -20.165 1.00 98.00 82 PRO A CA 1
ATOM 634 C C . PRO A 1 82 ? 18.219 2.706 -20.534 1.00 98.00 82 PRO A C 1
ATOM 636 O O . PRO A 1 82 ? 18.836 1.791 -19.990 1.00 98.00 82 PRO A O 1
ATOM 639 N N . GLY A 1 83 ? 17.305 2.490 -21.482 1.00 98.19 83 GLY A N 1
ATOM 640 C CA . GLY A 1 83 ? 16.844 1.156 -21.886 1.00 98.19 83 GLY A CA 1
ATOM 641 C C . GLY A 1 83 ? 15.632 0.640 -21.106 1.00 98.19 83 GLY A C 1
ATOM 642 O O . GLY A 1 83 ? 15.095 -0.403 -21.475 1.00 98.19 83 GLY A O 1
ATOM 643 N N . TYR A 1 84 ? 15.173 1.374 -20.086 1.00 98.75 84 TYR A N 1
ATOM 644 C CA . TYR A 1 84 ? 13.948 1.079 -19.351 1.00 98.75 84 TYR A CA 1
ATOM 645 C C . TYR A 1 84 ? 12.824 2.061 -19.690 1.00 98.75 84 TYR A C 1
ATOM 647 O O . TYR A 1 84 ? 13.059 3.218 -20.048 1.00 98.75 84 TYR A O 1
ATOM 655 N N . VAL A 1 85 ? 11.587 1.589 -19.558 1.00 98.75 85 VAL A N 1
ATOM 656 C CA . VAL A 1 85 ? 10.364 2.341 -19.848 1.00 98.75 85 VAL A CA 1
ATOM 657 C C . VAL A 1 85 ? 9.299 2.119 -18.773 1.00 98.75 85 VAL A C 1
ATOM 659 O O . VAL A 1 85 ? 9.209 1.047 -18.172 1.00 98.75 85 VAL A O 1
ATOM 662 N N . HIS A 1 86 ? 8.457 3.123 -18.552 1.00 98.19 86 HIS A N 1
ATOM 663 C CA . HIS A 1 86 ? 7.228 3.026 -17.770 1.00 98.19 86 HIS A CA 1
ATOM 664 C C . HIS A 1 86 ? 6.079 2.609 -18.666 1.00 98.19 86 HIS A C 1
ATOM 666 O O . HIS A 1 86 ? 5.832 3.243 -19.688 1.00 98.19 86 HIS A O 1
ATOM 672 N N . VAL A 1 87 ? 5.329 1.600 -18.239 1.00 98.06 87 VAL A N 1
ATOM 673 C CA . VAL A 1 87 ? 4.040 1.252 -18.840 1.00 98.06 87 VAL A CA 1
ATOM 674 C C . VAL A 1 87 ? 2.942 1.841 -17.953 1.00 98.06 87 VAL A C 1
ATOM 676 O O . VAL A 1 87 ? 2.910 1.526 -16.759 1.00 98.06 87 VAL A O 1
ATOM 679 N N . PRO A 1 88 ? 2.032 2.688 -18.476 1.00 96.38 88 PRO A N 1
ATOM 680 C CA . PRO A 1 88 ? 0.936 3.226 -17.684 1.00 96.38 88 PRO A CA 1
ATOM 681 C C . PRO A 1 88 ? 0.111 2.102 -17.056 1.00 96.38 88 PRO A C 1
ATOM 683 O O . PRO A 1 88 ? -0.246 1.137 -17.728 1.00 96.38 88 PRO A O 1
ATOM 686 N N . TRP A 1 89 ? -0.247 2.237 -15.776 1.00 95.56 89 TRP A N 1
ATOM 687 C CA . TRP A 1 89 ? -0.935 1.168 -15.037 1.00 95.56 89 TRP A CA 1
ATOM 688 C C . TRP A 1 89 ? -2.229 0.692 -15.720 1.00 95.56 89 TRP A C 1
ATOM 690 O O . TRP A 1 89 ? -2.553 -0.491 -15.671 1.00 95.56 89 TRP A O 1
ATOM 700 N N . TYR A 1 90 ? -2.944 1.605 -16.386 1.00 95.44 90 TYR A N 1
ATOM 701 C CA . TYR A 1 90 ? -4.194 1.346 -17.112 1.00 95.44 90 TYR A CA 1
ATOM 702 C C . TYR A 1 90 ? -4.005 0.703 -18.498 1.00 95.44 90 TYR A C 1
ATOM 704 O O . TYR A 1 90 ? -4.989 0.433 -19.181 1.00 95.44 90 TYR A O 1
ATOM 712 N N . ALA A 1 91 ? -2.767 0.499 -18.957 1.00 97.12 91 ALA A N 1
ATOM 713 C CA . ALA A 1 91 ? -2.484 -0.056 -20.281 1.00 97.12 91 ALA A CA 1
ATOM 714 C C . ALA A 1 91 ? -2.841 -1.549 -20.406 1.00 97.12 91 ALA A C 1
ATOM 716 O O . ALA A 1 91 ? -2.895 -2.082 -21.517 1.00 97.12 91 ALA A O 1
ATOM 717 N N . VAL A 1 92 ? -3.067 -2.219 -19.276 1.00 97.75 92 VAL A N 1
ATOM 718 C CA . VAL A 1 92 ? -3.349 -3.653 -19.164 1.00 97.75 92 VAL A CA 1
ATOM 719 C C . VAL A 1 92 ? -4.493 -3.885 -18.176 1.00 97.75 92 VAL A C 1
ATOM 721 O O . VAL A 1 92 ? -4.788 -3.030 -17.341 1.00 97.75 92 VAL A O 1
ATOM 724 N N . ASP A 1 93 ? -5.128 -5.052 -18.256 1.00 97.00 93 ASP A N 1
ATOM 725 C CA . ASP A 1 93 ? -6.301 -5.384 -17.441 1.00 97.00 93 ASP A CA 1
ATOM 726 C C . ASP A 1 93 ? -5.913 -5.898 -16.055 1.00 97.00 93 ASP A C 1
ATOM 728 O O . ASP A 1 93 ? -6.662 -5.765 -15.088 1.00 97.00 93 ASP A O 1
ATOM 732 N N . THR A 1 94 ? -4.765 -6.569 -15.947 1.00 97.75 94 THR A N 1
ATOM 733 C CA . THR A 1 94 ? -4.331 -7.200 -14.700 1.00 97.75 94 THR A CA 1
ATOM 734 C C . THR A 1 94 ? -2.819 -7.177 -14.575 1.00 97.75 94 THR A C 1
ATOM 736 O O . THR A 1 94 ? -2.102 -7.581 -15.487 1.00 97.75 94 THR A O 1
ATOM 739 N N . TRP A 1 95 ? -2.358 -6.759 -13.399 1.00 98.00 95 TRP A N 1
ATOM 740 C CA . TRP A 1 95 ? -0.970 -6.854 -12.967 1.00 98.00 95 TRP A CA 1
ATOM 741 C C . TRP A 1 95 ? -0.827 -7.969 -11.938 1.00 98.00 95 TRP A C 1
ATOM 743 O O . TRP A 1 95 ? -1.651 -8.087 -11.024 1.00 98.00 95 TRP A O 1
ATOM 753 N N . LEU A 1 96 ? 0.230 -8.762 -12.067 1.00 97.50 96 LEU A N 1
ATOM 754 C CA . LEU A 1 96 ? 0.600 -9.805 -11.121 1.00 97.50 96 LEU A CA 1
ATOM 755 C C . LEU A 1 96 ? 2.040 -9.586 -10.653 1.00 97.50 96 LEU A C 1
ATOM 757 O O . LEU A 1 96 ? 2.913 -9.263 -11.453 1.00 97.50 96 LEU A O 1
ATOM 761 N N . GLU A 1 97 ? 2.290 -9.822 -9.371 1.00 96.50 97 GLU A N 1
ATOM 762 C CA . GLU A 1 97 ? 3.636 -9.977 -8.813 1.00 96.50 97 GLU A CA 1
ATOM 763 C C . GLU A 1 97 ? 3.670 -11.287 -8.034 1.00 96.50 97 GLU A C 1
ATOM 765 O O . GLU A 1 97 ? 2.860 -11.478 -7.127 1.00 96.50 97 GLU A O 1
ATOM 770 N N . GLU A 1 98 ? 4.569 -12.202 -8.395 1.00 96.44 98 GLU A N 1
ATOM 771 C CA . GLU A 1 98 ? 4.655 -13.535 -7.774 1.00 96.44 98 GLU A CA 1
ATOM 772 C C . GLU A 1 98 ? 3.299 -14.273 -7.743 1.00 96.44 98 GLU A C 1
ATOM 774 O O . GLU A 1 98 ? 2.917 -14.909 -6.760 1.00 96.44 98 GLU A O 1
ATOM 779 N N . GLY A 1 99 ? 2.509 -14.126 -8.812 1.00 95.44 99 GLY A N 1
ATOM 780 C CA . GLY A 1 99 ? 1.166 -14.702 -8.926 1.00 95.44 99 GLY A CA 1
ATOM 781 C C . GLY A 1 99 ? 0.071 -13.974 -8.134 1.00 95.44 99 GLY A C 1
ATOM 782 O O . GLY A 1 99 ? -1.104 -14.316 -8.270 1.00 95.44 99 GLY A O 1
ATOM 783 N N . ARG A 1 100 ? 0.402 -12.948 -7.342 1.00 94.06 100 ARG A N 1
ATOM 784 C CA . ARG A 1 100 ? -0.584 -12.117 -6.641 1.00 94.06 100 ARG A CA 1
ATOM 785 C C . ARG A 1 100 ? -1.099 -11.003 -7.547 1.00 94.06 100 ARG A C 1
ATOM 787 O O . ARG A 1 100 ? -0.321 -10.180 -8.015 1.00 94.06 100 ARG A O 1
ATOM 794 N N . THR A 1 101 ? -2.420 -10.891 -7.676 1.00 94.62 101 THR A N 1
ATOM 795 C CA . THR A 1 101 ? -3.072 -9.741 -8.322 1.00 94.62 101 THR A CA 1
ATOM 796 C C . THR A 1 101 ? -2.815 -8.445 -7.559 1.00 94.62 101 THR A C 1
ATOM 798 O O . THR A 1 101 ? -3.076 -8.345 -6.356 1.00 94.62 101 THR A O 1
ATOM 801 N N . LEU A 1 102 ? -2.301 -7.452 -8.279 1.00 93.38 102 LEU A N 1
ATOM 802 C CA . LEU A 1 102 ? -2.021 -6.118 -7.770 1.00 93.38 102 LEU A CA 1
ATOM 803 C C . LEU A 1 102 ? -3.177 -5.162 -8.061 1.00 93.38 102 LEU A C 1
ATOM 805 O O . LEU A 1 102 ? -3.898 -5.311 -9.046 1.00 93.38 102 LEU A O 1
ATOM 809 N N . VAL A 1 103 ? -3.324 -4.142 -7.214 1.00 89.00 103 VAL A N 1
ATOM 810 C CA . VAL A 1 103 ? -4.366 -3.121 -7.352 1.00 89.00 103 VAL A CA 1
ATOM 811 C C . VAL A 1 103 ? -3.731 -1.738 -7.225 1.00 89.00 103 VAL A C 1
ATOM 813 O O . VAL A 1 103 ? -2.937 -1.494 -6.316 1.00 89.00 103 VAL A O 1
ATOM 816 N N . HIS A 1 104 ? -4.121 -0.833 -8.125 1.00 87.56 104 HIS A N 1
ATOM 817 C CA . HIS A 1 104 ? -3.721 0.579 -8.225 1.00 87.56 104 HIS A CA 1
ATOM 818 C C . HIS A 1 104 ? -2.237 0.881 -8.499 1.00 87.56 104 HIS A C 1
ATOM 820 O O . HIS A 1 104 ? -1.972 1.780 -9.290 1.00 87.56 104 HIS A O 1
ATOM 826 N N . TYR A 1 105 ? -1.292 0.212 -7.832 1.00 90.44 105 TYR A N 1
ATOM 827 C CA . TYR A 1 105 ? 0.152 0.450 -7.954 1.00 90.44 105 TYR A CA 1
ATOM 828 C C . TYR A 1 105 ? 0.976 -0.702 -7.329 1.00 90.44 105 TYR A C 1
ATOM 830 O O . TYR A 1 105 ? 0.432 -1.479 -6.532 1.00 90.44 105 TYR A O 1
ATOM 838 N N . PRO A 1 106 ? 2.288 -0.805 -7.627 1.00 93.06 106 PRO A N 1
ATOM 839 C CA . PRO A 1 106 ? 3.205 -1.790 -7.052 1.00 93.06 106 PRO A CA 1
ATOM 840 C C . PRO A 1 106 ? 3.303 -1.751 -5.516 1.00 93.06 106 PRO A C 1
ATOM 842 O O . PRO A 1 106 ? 3.410 -0.672 -4.919 1.00 93.06 106 PRO A O 1
ATOM 845 N N . PRO A 1 107 ? 3.338 -2.906 -4.830 1.00 91.44 107 PRO A N 1
ATOM 846 C CA . PRO A 1 107 ? 3.676 -2.963 -3.413 1.00 91.44 107 PRO A CA 1
ATOM 847 C C . PRO A 1 107 ? 5.114 -2.494 -3.150 1.00 91.44 107 PRO A C 1
ATOM 849 O O . PRO A 1 107 ? 6.047 -2.836 -3.868 1.00 91.44 107 PRO A O 1
ATOM 852 N N . ASN A 1 108 ? 5.317 -1.760 -2.057 1.00 90.44 108 ASN A N 1
ATOM 853 C CA . ASN A 1 108 ? 6.644 -1.339 -1.617 1.00 90.44 108 ASN A CA 1
ATOM 854 C C . ASN A 1 108 ? 7.425 -2.529 -1.018 1.00 90.44 108 ASN A C 1
ATOM 856 O O . ASN A 1 108 ? 6.970 -3.079 -0.005 1.00 90.44 108 ASN A O 1
ATOM 860 N N . PRO A 1 109 ? 8.627 -2.866 -1.525 1.00 90.19 109 PRO A N 1
ATOM 861 C CA . PRO A 1 109 ? 9.445 -3.956 -0.985 1.00 90.19 109 PRO A CA 1
ATOM 862 C C . PRO A 1 109 ? 9.886 -3.729 0.472 1.00 90.19 109 PRO A C 1
ATOM 864 O O . PRO A 1 109 ? 10.050 -4.694 1.229 1.00 90.19 109 PRO A O 1
ATOM 867 N N . TYR A 1 110 ? 9.995 -2.469 0.903 1.00 90.06 110 TYR A N 1
ATOM 868 C CA . TYR A 1 110 ? 10.386 -2.086 2.265 1.00 90.06 110 TYR A CA 1
ATOM 869 C C . TYR A 1 110 ? 9.224 -1.994 3.252 1.00 90.06 110 TYR A C 1
ATOM 871 O O . TYR A 1 110 ? 9.442 -1.752 4.439 1.00 90.06 110 TYR A O 1
ATOM 879 N N . HIS A 1 111 ? 7.981 -2.155 2.794 1.00 90.88 111 HIS A N 1
ATOM 880 C CA . HIS A 1 111 ? 6.845 -2.043 3.692 1.00 90.88 111 HIS A CA 1
ATOM 881 C C . HIS A 1 111 ? 6.759 -3.262 4.604 1.00 90.88 111 HIS A C 1
ATOM 883 O O . HIS A 1 111 ? 6.859 -4.412 4.166 1.00 90.88 111 HIS A O 1
ATOM 889 N N . ARG A 1 112 ? 6.569 -3.002 5.891 1.00 92.19 112 ARG A N 1
ATOM 890 C CA . ARG A 1 112 ? 6.394 -4.006 6.929 1.00 92.19 112 ARG A CA 1
ATOM 891 C C . ARG A 1 112 ? 5.235 -3.597 7.822 1.00 92.19 112 ARG A C 1
ATOM 893 O O . ARG A 1 112 ? 5.037 -2.418 8.115 1.00 92.19 112 ARG A O 1
ATOM 900 N N . VAL A 1 113 ? 4.497 -4.614 8.240 1.00 94.62 113 VAL A N 1
ATOM 901 C CA . VAL A 1 113 ? 3.469 -4.531 9.267 1.00 94.62 113 VAL A CA 1
ATOM 902 C C . VAL A 1 113 ? 3.901 -5.499 10.357 1.00 94.62 113 VAL A C 1
ATOM 904 O O . VAL A 1 113 ? 4.026 -6.694 10.097 1.00 94.62 113 VAL A O 1
ATOM 907 N N . ASP A 1 114 ? 4.189 -4.973 11.542 1.00 96.81 114 ASP A N 1
ATOM 908 C CA . ASP A 1 114 ? 4.517 -5.766 12.721 1.00 96.81 114 ASP A CA 1
ATOM 909 C C . ASP A 1 114 ? 3.378 -5.657 13.737 1.00 96.81 114 ASP A C 1
ATOM 911 O O . ASP A 1 114 ? 3.008 -4.558 14.155 1.00 96.81 114 ASP A O 1
ATOM 915 N N . CYS A 1 115 ? 2.819 -6.804 14.113 1.00 97.56 115 CYS A N 1
ATOM 916 C CA . CYS A 1 115 ? 1.701 -6.918 15.037 1.00 97.56 115 CYS A CA 1
ATOM 917 C C . CYS A 1 115 ? 2.200 -7.556 16.330 1.00 97.56 115 CYS A C 1
ATOM 919 O O . CYS A 1 115 ? 2.619 -8.715 16.337 1.00 97.56 115 CYS A O 1
ATOM 921 N N . ARG A 1 116 ? 2.129 -6.819 17.441 1.00 98.25 116 ARG A N 1
ATOM 922 C CA . ARG A 1 116 ? 2.588 -7.301 18.748 1.00 98.25 116 ARG A CA 1
ATOM 923 C C . ARG A 1 116 ? 1.459 -7.249 19.768 1.00 98.25 116 ARG A C 1
ATOM 925 O O . ARG A 1 116 ? 0.878 -6.178 19.949 1.00 98.25 116 ARG A O 1
ATOM 932 N N . PRO A 1 117 ? 1.175 -8.351 20.482 1.00 98.25 117 PRO A N 1
ATOM 933 C CA . PRO A 1 117 ? 0.388 -8.271 21.703 1.00 98.25 117 PRO A CA 1
ATOM 934 C C . PRO A 1 117 ? 1.020 -7.261 22.665 1.00 98.25 117 PRO A C 1
ATOM 936 O O . PRO A 1 117 ? 2.246 -7.199 22.801 1.00 98.25 117 PRO A O 1
ATOM 939 N N . THR A 1 118 ? 0.201 -6.447 23.318 1.00 98.00 118 THR A N 1
ATOM 940 C CA . THR A 1 118 ? 0.662 -5.456 24.290 1.00 98.00 118 THR A CA 1
ATOM 941 C C . THR A 1 118 ? -0.402 -5.202 25.355 1.00 98.00 118 THR A C 1
ATOM 943 O O . THR A 1 118 ? -1.544 -5.623 25.222 1.00 98.00 118 THR A O 1
ATOM 946 N N . ASN A 1 119 ? -0.010 -4.515 26.428 1.00 97.62 119 ASN A N 1
ATOM 947 C CA . ASN A 1 119 ? -0.881 -4.122 27.535 1.00 97.62 119 ASN A CA 1
ATOM 948 C C . ASN A 1 119 ? -1.126 -2.601 27.589 1.00 97.62 119 ASN A C 1
ATOM 950 O O . ASN A 1 119 ? -1.509 -2.064 28.630 1.00 97.62 119 ASN A O 1
ATOM 954 N N . ARG A 1 120 ? -0.860 -1.881 26.489 1.00 97.88 120 ARG A N 1
ATOM 955 C CA . ARG A 1 120 ? -1.169 -0.449 26.383 1.00 97.88 120 ARG A CA 1
ATOM 956 C C . ARG A 1 120 ? -2.685 -0.268 26.441 1.00 97.88 120 ARG A C 1
ATOM 958 O O . ARG A 1 120 ? -3.403 -0.820 25.617 1.00 97.88 120 ARG A O 1
ATOM 965 N N . GLY A 1 121 ? -3.157 0.515 27.407 1.00 97.69 121 GLY A N 1
ATOM 966 C CA . GLY A 1 121 ? -4.582 0.793 27.564 1.00 97.69 121 GLY A CA 1
ATOM 967 C C . GLY A 1 121 ? -5.153 1.544 26.362 1.00 97.69 121 GLY A C 1
ATOM 968 O O . GLY A 1 121 ? -4.602 2.564 25.946 1.00 97.69 121 GLY A O 1
ATOM 969 N N . LEU A 1 122 ? -6.277 1.061 25.840 1.00 97.94 122 LEU A N 1
ATOM 970 C CA . LEU A 1 122 ? -7.105 1.741 24.856 1.00 97.94 122 LEU A CA 1
ATOM 971 C C . LEU A 1 122 ? -8.468 2.039 25.478 1.00 97.94 122 LEU A C 1
ATOM 973 O O . LEU A 1 122 ? -9.227 1.125 25.800 1.00 97.94 122 LEU A O 1
ATOM 977 N N . ARG A 1 123 ? -8.790 3.329 25.582 1.00 98.00 123 ARG A N 1
ATOM 978 C CA . ARG A 1 123 ? -10.122 3.812 25.941 1.00 98.00 123 ARG A CA 1
ATOM 979 C C . ARG A 1 123 ? -10.639 4.723 24.840 1.00 98.00 123 ARG A C 1
ATOM 981 O O . ARG A 1 123 ? -10.021 5.742 24.544 1.00 98.00 123 ARG A O 1
ATOM 988 N N . VAL A 1 124 ? -11.775 4.360 24.257 1.00 97.50 124 VAL A N 1
ATOM 989 C CA . VAL A 1 124 ? -12.448 5.138 23.209 1.00 97.50 124 VAL A CA 1
ATOM 990 C C . VAL A 1 124 ? -13.877 5.397 23.650 1.00 97.50 124 VAL A C 1
ATOM 992 O O . VAL A 1 124 ? -14.593 4.470 24.031 1.00 97.50 124 VAL A O 1
ATOM 995 N N . SER A 1 125 ? -14.305 6.654 23.577 1.00 97.81 125 SER A N 1
ATOM 996 C CA . SER A 1 125 ? -15.691 7.059 23.782 1.00 97.81 125 SER A CA 1
ATOM 997 C C . SER A 1 125 ? -16.235 7.755 22.538 1.00 97.81 125 SER A C 1
ATOM 999 O O . SER A 1 125 ? -15.516 8.455 21.829 1.00 97.81 125 SER A O 1
ATOM 1001 N N . VAL A 1 126 ? -17.521 7.550 22.271 1.00 97.12 126 VAL A N 1
ATOM 1002 C CA . VAL A 1 126 ? -18.255 8.167 21.165 1.00 97.12 126 VAL A CA 1
ATOM 1003 C C . VAL A 1 126 ? -19.613 8.622 21.683 1.00 97.12 126 VAL A C 1
ATOM 1005 O O . VAL A 1 126 ? -20.319 7.851 22.327 1.00 97.12 126 VAL A O 1
ATOM 1008 N N . ALA A 1 127 ? -19.948 9.899 21.477 1.00 95.62 127 ALA A N 1
ATOM 1009 C CA . ALA A 1 127 ? -21.192 10.506 21.969 1.00 95.62 127 ALA A CA 1
ATOM 1010 C C . ALA A 1 127 ? -21.487 10.215 23.466 1.00 95.62 127 ALA A C 1
ATOM 1012 O O . ALA A 1 127 ? -22.616 9.923 23.848 1.00 95.62 127 ALA A O 1
ATOM 1013 N N . GLY A 1 128 ? -20.455 10.241 24.322 1.00 95.06 128 GLY A N 1
ATOM 1014 C CA . GLY A 1 128 ? -20.570 9.968 25.765 1.00 95.06 128 GLY A CA 1
ATOM 1015 C C . GLY A 1 128 ? -20.646 8.483 26.153 1.00 95.06 128 GLY A C 1
ATOM 1016 O O . GLY A 1 128 ? -20.571 8.154 27.333 1.00 95.06 128 GLY A O 1
ATOM 1017 N N . ALA A 1 129 ? -20.733 7.578 25.180 1.00 96.75 129 ALA A N 1
ATOM 1018 C CA . ALA A 1 129 ? -20.754 6.136 25.379 1.00 96.75 129 ALA A CA 1
ATOM 1019 C C . ALA A 1 129 ? -19.340 5.545 25.226 1.00 96.75 129 ALA A C 1
ATOM 1021 O O . ALA A 1 129 ? -18.652 5.816 24.244 1.00 96.75 129 ALA A O 1
ATOM 1022 N N . THR A 1 130 ? -18.904 4.691 26.155 1.00 97.94 130 THR A N 1
ATOM 1023 C CA . THR A 1 130 ? -17.644 3.935 26.012 1.00 97.94 130 THR A CA 1
ATOM 1024 C C . THR A 1 130 ? -17.780 2.916 24.883 1.00 97.94 130 THR A C 1
ATOM 1026 O O . THR A 1 130 ? -18.656 2.065 24.945 1.00 97.94 130 THR A O 1
ATOM 1029 N N . LEU A 1 131 ? -16.953 2.975 23.844 1.00 97.56 131 LEU A N 1
ATOM 1030 C CA . LEU A 1 131 ? -16.952 1.980 22.765 1.00 97.56 131 LEU A CA 1
ATOM 1031 C C . LEU A 1 131 ? -16.013 0.810 23.084 1.00 97.56 131 LEU A C 1
ATOM 1033 O O . LEU A 1 131 ? -16.355 -0.344 22.840 1.00 97.56 131 LEU A O 1
ATOM 1037 N N . VAL A 1 132 ? -14.854 1.117 23.666 1.00 98.19 132 VAL A N 1
ATOM 1038 C CA . VAL A 1 132 ? -13.865 0.147 24.150 1.00 98.19 132 VAL A CA 1
ATOM 1039 C C . VAL A 1 132 ? -13.139 0.729 25.362 1.00 98.19 132 VAL A C 1
ATOM 1041 O O . VAL A 1 132 ? -12.864 1.930 25.410 1.00 98.19 132 VAL A O 1
ATOM 1044 N N . ASP A 1 133 ? -12.843 -0.121 26.341 1.00 98.25 133 ASP A N 1
ATOM 1045 C CA . ASP A 1 133 ? -11.984 0.178 27.488 1.00 98.25 133 ASP A CA 1
ATOM 1046 C C . ASP A 1 133 ? -11.258 -1.108 27.894 1.00 98.25 133 ASP A C 1
ATOM 1048 O O . ASP A 1 133 ? -11.831 -1.984 28.540 1.00 98.25 133 ASP A O 1
ATOM 1052 N N . THR A 1 134 ? -10.027 -1.278 27.416 1.00 98.44 134 THR A N 1
ATOM 1053 C CA . THR A 1 134 ? -9.261 -2.519 27.591 1.00 98.44 134 THR A CA 1
ATOM 1054 C C . THR A 1 134 ? -7.761 -2.252 27.588 1.00 98.44 134 THR A C 1
ATOM 1056 O O . THR A 1 134 ? -7.295 -1.272 27.012 1.00 98.44 134 THR A O 1
ATOM 1059 N N . ALA A 1 135 ? -6.991 -3.150 28.199 1.00 98.12 135 ALA A N 1
ATOM 1060 C CA . ALA A 1 135 ? -5.545 -3.237 28.003 1.00 98.12 135 ALA A CA 1
ATOM 1061 C C . ALA A 1 135 ? -5.149 -4.418 27.101 1.00 98.12 135 ALA A C 1
ATOM 1063 O O . ALA A 1 135 ? -4.007 -4.473 26.662 1.00 98.12 135 ALA A O 1
ATOM 1064 N N . ASP A 1 136 ? -6.073 -5.335 26.797 1.00 97.75 136 ASP A N 1
ATOM 1065 C CA . ASP A 1 136 ? -5.844 -6.451 25.875 1.00 97.75 136 ASP A CA 1
ATOM 1066 C C . ASP A 1 136 ? -5.884 -5.939 24.432 1.00 97.75 136 ASP A C 1
ATOM 1068 O O . ASP A 1 136 ? -6.951 -5.751 23.839 1.00 97.75 136 ASP A O 1
ATOM 1072 N N . THR A 1 137 ? -4.706 -5.598 23.913 1.00 98.44 137 THR A N 1
ATOM 1073 C CA . THR A 1 137 ? -4.544 -4.916 22.630 1.00 98.44 137 THR A CA 1
ATOM 1074 C C . THR A 1 137 ? -3.434 -5.556 21.806 1.00 98.44 137 THR A C 1
ATOM 1076 O O . THR A 1 137 ? -2.479 -6.145 22.317 1.00 98.44 137 THR A O 1
ATOM 1079 N N . VAL A 1 138 ? -3.530 -5.383 20.492 1.00 98.50 138 VAL A N 1
ATOM 1080 C CA . VAL A 1 138 ? -2.434 -5.621 19.556 1.00 98.50 138 VAL A CA 1
ATOM 1081 C C . VAL A 1 138 ? -1.980 -4.268 19.037 1.00 98.50 138 VAL A C 1
ATOM 1083 O O . VAL A 1 138 ? -2.760 -3.539 18.426 1.00 98.50 138 VAL A O 1
ATOM 1086 N N . ILE A 1 139 ? -0.718 -3.915 19.264 1.00 98.50 139 ILE A N 1
ATOM 1087 C CA . ILE A 1 139 ? -0.124 -2.746 18.621 1.00 98.50 139 ILE A CA 1
ATOM 1088 C C . ILE A 1 139 ? 0.385 -3.130 17.237 1.00 98.50 139 ILE A C 1
ATOM 1090 O O . ILE A 1 139 ? 1.097 -4.121 17.071 1.00 98.50 139 ILE A O 1
ATOM 1094 N N . VAL A 1 140 ? 0.004 -2.329 16.248 1.00 97.94 140 VAL A N 1
ATOM 1095 C CA . VAL A 1 140 ? 0.429 -2.460 14.859 1.00 97.94 140 VAL A CA 1
ATOM 1096 C C . VAL A 1 140 ? 1.412 -1.343 14.545 1.00 97.94 140 VAL A C 1
ATOM 1098 O O . VAL A 1 140 ? 1.063 -0.159 14.590 1.00 97.94 140 VAL A O 1
ATOM 1101 N N . PHE A 1 141 ? 2.636 -1.736 14.209 1.00 95.19 141 PHE A N 1
ATOM 1102 C CA . PHE A 1 141 ? 3.657 -0.866 13.644 1.00 95.19 141 PHE A CA 1
ATOM 1103 C C . PHE A 1 141 ? 3.659 -1.051 12.133 1.00 95.19 141 PHE A C 1
ATOM 1105 O O . PHE A 1 141 ? 4.045 -2.098 11.619 1.00 95.19 141 PHE A O 1
ATOM 1112 N N . GLU A 1 142 ? 3.214 -0.028 11.418 1.00 93.44 142 GLU A N 1
ATOM 1113 C CA . GLU A 1 142 ? 3.221 -0.006 9.963 1.00 93.44 142 GLU A CA 1
ATOM 1114 C C . GLU A 1 142 ? 4.272 0.997 9.491 1.00 93.44 142 GLU A C 1
ATOM 1116 O O . GLU A 1 142 ? 4.324 2.118 9.997 1.00 93.44 142 GLU A O 1
ATOM 1121 N N . THR A 1 143 ? 5.122 0.602 8.536 1.00 90.50 143 THR A N 1
ATOM 1122 C CA . THR A 1 143 ? 6.228 1.444 8.052 1.00 90.50 143 THR A CA 1
ATOM 1123 C C . THR A 1 143 ? 5.771 2.877 7.776 1.00 90.50 143 THR A C 1
ATOM 1125 O O . THR A 1 143 ? 4.857 3.088 6.976 1.00 90.50 143 THR A O 1
ATOM 1128 N N . ALA A 1 144 ? 6.455 3.844 8.400 1.00 85.94 144 ALA A N 1
ATOM 1129 C CA . ALA A 1 144 ? 6.233 5.284 8.253 1.00 85.94 144 ALA A CA 1
ATOM 1130 C C . ALA A 1 144 ? 4.824 5.790 8.636 1.00 85.94 144 ALA A C 1
ATOM 1132 O O . ALA A 1 144 ? 4.413 6.854 8.171 1.00 85.94 144 ALA A O 1
ATOM 1133 N N . LEU A 1 145 ? 4.090 5.053 9.478 1.00 87.25 145 LEU A N 1
ATOM 1134 C CA . LEU A 1 145 ? 2.847 5.500 10.110 1.00 87.25 145 LEU A CA 1
ATOM 1135 C C . LEU A 1 145 ? 2.970 5.463 11.636 1.00 87.25 145 LEU A C 1
ATOM 1137 O O . LEU A 1 145 ? 3.736 4.677 12.192 1.00 87.25 145 LEU A O 1
ATOM 1141 N N . GLU A 1 146 ? 2.164 6.287 12.304 1.00 90.31 146 GLU A N 1
ATOM 1142 C CA . GLU A 1 146 ? 2.021 6.219 13.757 1.00 90.31 146 GLU A CA 1
ATOM 1143 C C . GLU A 1 146 ? 1.487 4.843 14.194 1.00 90.31 146 GLU A C 1
ATOM 1145 O O . GLU A 1 146 ? 0.606 4.286 13.519 1.00 90.31 146 GLU A O 1
ATOM 1150 N N . PRO A 1 147 ? 1.981 4.287 15.318 1.00 95.00 147 PRO A N 1
ATOM 1151 C CA . PRO A 1 147 ? 1.485 3.022 15.840 1.00 95.00 147 PRO A CA 1
ATOM 1152 C C . PRO A 1 147 ? -0.015 3.083 16.139 1.00 95.00 147 PRO A C 1
ATOM 1154 O O . PRO A 1 147 ? -0.502 4.040 16.742 1.00 95.00 147 PRO A O 1
ATOM 1157 N N . ARG A 1 148 ? -0.750 2.032 15.766 1.00 96.56 148 ARG A N 1
ATOM 1158 C CA . ARG A 1 148 ? -2.196 1.923 16.024 1.00 96.56 148 ARG A CA 1
ATOM 1159 C C . ARG A 1 148 ? -2.494 0.736 16.927 1.00 96.56 148 ARG A C 1
ATOM 1161 O O . ARG A 1 148 ? -1.909 -0.329 16.750 1.00 96.56 148 ARG A O 1
ATOM 1168 N N . LEU A 1 149 ? -3.408 0.911 17.878 1.00 98.06 149 LEU A N 1
ATOM 1169 C CA . LEU A 1 149 ? -3.917 -0.184 18.703 1.00 98.06 149 LEU A CA 1
ATOM 1170 C C . LEU A 1 149 ? -5.146 -0.801 18.034 1.00 98.06 149 LEU A C 1
ATOM 1172 O O . LEU A 1 149 ? -6.087 -0.091 17.686 1.00 98.06 149 LEU A O 1
ATOM 1176 N N . TYR A 1 150 ? -5.120 -2.120 17.886 1.00 97.88 150 TYR A N 1
ATOM 1177 C CA . TYR A 1 150 ? -6.253 -2.955 17.511 1.00 97.88 150 TYR A CA 1
ATOM 1178 C C . TYR A 1 150 ? -6.705 -3.762 18.723 1.00 97.88 150 TYR A C 1
ATOM 1180 O O . TYR A 1 150 ? -5.915 -4.086 19.612 1.00 97.88 150 TYR A O 1
ATOM 1188 N N . VAL A 1 151 ? -7.987 -4.100 18.741 1.00 98.12 151 VAL A N 1
ATOM 1189 C CA . VAL A 1 151 ? -8.621 -4.891 19.795 1.00 98.12 151 VAL A CA 1
ATOM 1190 C C . VAL A 1 151 ? -9.473 -5.984 19.174 1.00 98.12 151 VAL A C 1
ATOM 1192 O O . VAL A 1 151 ? -9.977 -5.832 18.061 1.00 98.12 151 VAL A O 1
ATOM 1195 N N . HIS A 1 152 ? -9.648 -7.088 19.895 1.00 97.38 152 HIS A N 1
ATOM 1196 C CA . HIS A 1 152 ? -10.580 -8.126 19.476 1.00 97.38 152 HIS A CA 1
ATOM 1197 C C . HIS A 1 152 ? -12.033 -7.606 19.568 1.00 97.38 152 HIS A C 1
ATOM 1199 O O . HIS A 1 152 ? -12.359 -6.894 20.520 1.00 97.38 152 HIS A O 1
ATOM 1205 N N . PRO A 1 153 ? -12.951 -7.971 18.652 1.00 96.25 153 PRO A N 1
ATOM 1206 C CA . PRO A 1 153 ? -14.334 -7.483 18.696 1.00 96.25 153 PRO A CA 1
ATOM 1207 C C . PRO A 1 153 ? -15.082 -7.777 20.007 1.00 96.25 153 PRO A C 1
ATOM 1209 O O . PRO A 1 153 ? -16.004 -7.049 20.356 1.00 96.25 153 PRO A O 1
ATOM 1212 N N . SER A 1 154 ? -14.681 -8.804 20.766 1.00 96.94 154 SER A N 1
ATOM 1213 C CA . SER A 1 154 ? -15.314 -9.163 22.049 1.00 96.94 154 SER A CA 1
ATOM 1214 C C . SER A 1 154 ? -15.133 -8.130 23.164 1.00 96.94 154 SER A C 1
ATOM 1216 O O . SER A 1 154 ? -15.864 -8.185 24.147 1.00 96.94 154 SER A O 1
ATOM 1218 N N . VAL A 1 155 ? -14.157 -7.222 23.047 1.00 97.62 155 VAL A N 1
ATOM 1219 C CA . VAL A 1 155 ? -13.941 -6.121 24.006 1.00 97.62 155 VAL A CA 1
ATOM 1220 C C . VAL A 1 155 ? -14.461 -4.779 23.477 1.00 97.62 155 VAL A C 1
ATOM 1222 O O . VAL A 1 155 ? -14.247 -3.736 24.093 1.00 97.62 155 VAL A O 1
ATOM 1225 N N . VAL A 1 156 ? -15.158 -4.802 22.337 1.00 98.00 156 VAL A N 1
ATOM 1226 C CA . VAL A 1 156 ? -15.812 -3.648 21.718 1.00 98.00 156 VAL A CA 1
ATOM 1227 C C . VAL A 1 156 ? -17.318 -3.771 21.931 1.00 98.00 156 VAL A C 1
ATOM 1229 O O . VAL A 1 156 ? -17.893 -4.843 21.736 1.00 98.00 156 VAL A O 1
ATOM 1232 N N . ARG A 1 157 ? -17.990 -2.670 22.283 1.00 97.38 157 ARG A N 1
ATOM 1233 C CA . ARG A 1 157 ? -19.461 -2.602 22.291 1.00 97.38 157 ARG A CA 1
ATOM 1234 C C . ARG A 1 157 ? -20.004 -2.574 20.865 1.00 97.38 157 ARG A C 1
ATOM 1236 O O . ARG A 1 157 ? -20.311 -1.525 20.308 1.00 97.38 157 ARG A O 1
ATOM 1243 N N . THR A 1 158 ? -20.035 -3.744 20.240 1.00 96.88 158 THR A N 1
ATOM 1244 C CA . THR A 1 158 ? -20.472 -3.927 18.850 1.00 96.88 158 THR A CA 1
ATOM 1245 C C . THR A 1 158 ? -21.984 -3.774 18.672 1.00 96.88 158 THR A C 1
ATOM 1247 O O . THR A 1 158 ? -22.430 -3.516 17.561 1.00 96.88 158 THR A O 1
ATOM 1250 N N . ASP A 1 159 ? -22.766 -3.841 19.752 1.00 96.75 159 ASP A N 1
ATOM 1251 C CA . ASP A 1 159 ? -24.215 -3.608 19.779 1.00 96.75 159 ASP A CA 1
ATOM 1252 C C . ASP A 1 159 ? -24.612 -2.176 19.387 1.00 96.75 159 ASP A C 1
ATOM 1254 O O . ASP A 1 159 ? -25.705 -1.960 18.867 1.00 96.75 159 ASP A O 1
ATOM 1258 N N . ILE A 1 160 ? -23.707 -1.210 19.577 1.00 97.00 160 ILE A N 1
ATOM 1259 C CA . ILE A 1 160 ? -23.896 0.185 19.155 1.00 97.00 1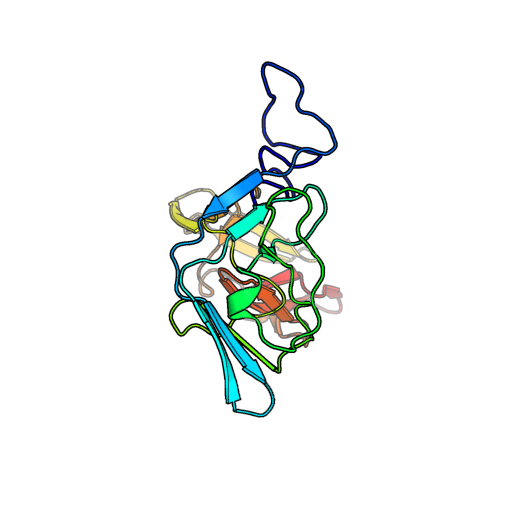60 ILE A CA 1
ATOM 1260 C C . ILE A 1 160 ? -23.217 0.504 17.817 1.00 97.00 160 ILE A C 1
ATOM 1262 O O . ILE A 1 160 ? -23.175 1.669 17.423 1.00 97.00 160 ILE A O 1
ATOM 1266 N N . LEU A 1 161 ? -22.665 -0.494 17.115 1.00 97.94 161 LEU A N 1
ATOM 1267 C CA . LEU A 1 161 ? -22.026 -0.317 15.812 1.00 97.94 161 LEU A CA 1
ATOM 1268 C C . LEU A 1 161 ? -22.920 -0.810 14.672 1.00 97.94 161 LEU A C 1
ATOM 1270 O O . LEU A 1 161 ? -23.506 -1.888 14.719 1.00 97.94 161 LEU A O 1
ATOM 1274 N N . ARG A 1 162 ? -22.961 -0.035 13.587 1.00 97.94 162 ARG A N 1
ATOM 1275 C CA . ARG A 1 162 ? -23.643 -0.383 12.340 1.00 97.94 162 ARG A CA 1
ATOM 1276 C C . ARG A 1 162 ? -22.677 -0.250 11.173 1.00 97.94 162 ARG A C 1
ATOM 1278 O O . ARG A 1 162 ? -22.115 0.821 10.962 1.00 97.94 162 ARG A O 1
ATOM 1285 N N . ARG A 1 163 ? -22.518 -1.321 10.396 1.00 97.62 163 ARG A N 1
ATOM 1286 C CA . ARG A 1 163 ? -21.698 -1.316 9.177 1.00 97.62 163 ARG A CA 1
ATOM 1287 C C . ARG A 1 163 ? -22.177 -0.231 8.207 1.00 97.62 163 ARG A C 1
ATOM 1289 O O . ARG A 1 163 ? -23.383 -0.077 8.009 1.00 97.62 163 ARG A O 1
ATOM 1296 N N . THR A 1 164 ? -21.237 0.487 7.603 1.00 98.00 164 THR A N 1
ATOM 1297 C CA . THR A 1 164 ? -21.499 1.458 6.533 1.00 98.00 164 THR A CA 1
ATOM 1298 C C . THR A 1 164 ? -21.141 0.863 5.168 1.00 98.00 164 THR A C 1
ATOM 1300 O O . THR A 1 164 ? -20.581 -0.232 5.068 1.00 98.00 164 THR A O 1
ATOM 1303 N N . GLU A 1 165 ? -21.495 1.569 4.094 1.00 97.62 165 GLU A N 1
ATOM 1304 C CA . GLU A 1 165 ? -21.074 1.207 2.732 1.00 97.62 165 GLU A CA 1
ATOM 1305 C C . GLU A 1 165 ? -19.602 1.569 2.465 1.00 97.62 165 GLU A C 1
ATOM 1307 O O . GLU A 1 165 ? -19.024 1.134 1.468 1.00 97.62 165 GLU A O 1
ATOM 1312 N N . THR A 1 166 ? -18.973 2.332 3.366 1.00 98.06 166 THR A N 1
ATOM 1313 C CA . THR A 1 166 ? -17.581 2.753 3.241 1.00 98.06 166 THR A CA 1
ATOM 1314 C C . THR A 1 166 ? -16.647 1.545 3.340 1.00 98.06 166 THR A C 1
ATOM 1316 O O . THR A 1 166 ? -16.701 0.741 4.276 1.00 98.06 166 THR A O 1
ATOM 1319 N N . SER A 1 167 ? -15.743 1.438 2.368 1.00 96.38 167 SER A N 1
ATOM 1320 C CA . SER A 1 167 ? -14.634 0.489 2.378 1.00 96.38 167 SER A CA 1
ATOM 1321 C C . SER A 1 167 ? -13.378 1.140 1.816 1.00 96.38 167 SER A C 1
ATOM 1323 O O . SER A 1 167 ? -13.446 2.087 1.030 1.00 96.38 167 SER A O 1
ATOM 1325 N N . SER A 1 168 ? -12.217 0.643 2.229 1.00 94.12 168 SER A N 1
ATOM 1326 C CA . SER A 1 168 ? -10.932 1.066 1.676 1.00 94.12 168 SER A CA 1
ATOM 1327 C C . SER A 1 168 ? -10.055 -0.147 1.407 1.00 94.12 168 SER A C 1
ATOM 1329 O O . SER A 1 168 ? -10.180 -1.171 2.074 1.00 94.12 168 SER A O 1
ATOM 1331 N N . TYR A 1 169 ? -9.185 -0.053 0.403 1.00 90.44 169 TYR A N 1
ATOM 1332 C CA . TYR A 1 169 ? -8.244 -1.116 0.064 1.00 90.44 169 TYR A CA 1
ATOM 1333 C C . TYR A 1 169 ? -6.807 -0.674 0.336 1.00 90.44 169 TYR A C 1
ATOM 1335 O O . TYR A 1 169 ? -6.384 0.425 -0.025 1.00 90.44 169 TYR A O 1
ATOM 1343 N N . CYS A 1 170 ? -6.035 -1.566 0.950 1.00 88.75 170 CYS A N 1
ATOM 1344 C CA . CYS A 1 170 ? -4.618 -1.401 1.209 1.00 88.75 170 CYS A CA 1
ATOM 1345 C C . CYS A 1 170 ? -3.840 -2.583 0.624 1.00 88.75 170 CYS A C 1
ATOM 1347 O O . CYS A 1 170 ? -4.095 -3.731 0.983 1.00 88.75 170 CYS A O 1
ATOM 1349 N N . ASN A 1 171 ? -2.795 -2.305 -0.165 1.00 86.31 171 ASN A N 1
ATOM 1350 C CA . ASN A 1 171 ? -1.909 -3.330 -0.739 1.00 86.31 171 ASN A CA 1
ATOM 1351 C C . ASN A 1 171 ? -1.254 -4.268 0.298 1.00 86.31 171 ASN A C 1
ATOM 1353 O O . ASN A 1 171 ? -0.761 -5.335 -0.067 1.00 86.31 171 ASN A O 1
ATOM 1357 N N . TYR A 1 172 ? -1.267 -3.914 1.583 1.00 88.50 172 TYR A N 1
ATOM 1358 C CA . TYR A 1 172 ? -0.619 -4.683 2.650 1.00 88.50 172 TYR A CA 1
ATOM 1359 C C . TYR A 1 172 ? -1.598 -5.325 3.634 1.00 8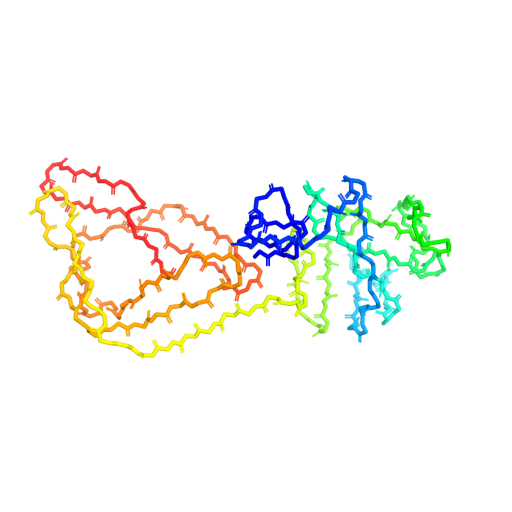8.50 172 TYR A C 1
ATOM 1361 O O . TYR A 1 172 ? -1.249 -6.318 4.261 1.00 88.50 172 TYR A O 1
ATOM 1369 N N . LYS A 1 173 ? -2.806 -4.765 3.777 1.00 91.06 173 LYS A N 1
ATOM 1370 C CA . LYS A 1 173 ? -3.800 -5.198 4.776 1.00 91.06 173 LYS A CA 1
ATOM 1371 C C . LYS A 1 173 ? -5.106 -5.711 4.161 1.00 91.06 173 LYS A C 1
ATOM 1373 O O . LYS A 1 173 ? -5.929 -6.258 4.878 1.00 91.06 173 LYS A O 1
ATOM 1378 N N . GLY A 1 174 ? -5.288 -5.561 2.848 1.00 90.81 174 GLY A N 1
ATOM 1379 C CA . GLY A 1 174 ? -6.520 -5.931 2.159 1.00 90.81 174 GLY A CA 1
ATOM 1380 C C . GLY A 1 174 ? -7.611 -4.872 2.308 1.00 90.81 174 GLY A C 1
ATOM 1381 O O . GLY A 1 174 ? -7.318 -3.676 2.379 1.00 90.81 174 GLY A O 1
ATOM 1382 N N . TYR A 1 175 ? -8.863 -5.323 2.306 1.00 93.19 175 TYR A N 1
ATOM 1383 C CA . TYR A 1 175 ? -10.034 -4.462 2.436 1.00 93.19 175 TYR A CA 1
ATOM 1384 C C . TYR A 1 175 ? -10.370 -4.201 3.902 1.00 93.19 175 TYR A C 1
ATOM 1386 O O . TYR A 1 175 ? -10.476 -5.143 4.680 1.00 93.19 175 TYR A O 1
ATOM 1394 N N . ALA A 1 176 ? -10.601 -2.936 4.243 1.00 96.75 176 ALA A N 1
ATOM 1395 C CA . ALA A 1 176 ? -11.181 -2.525 5.513 1.00 96.75 176 ALA A CA 1
ATOM 1396 C C . ALA A 1 176 ? -12.677 -2.240 5.340 1.00 96.75 176 ALA A C 1
ATOM 1398 O O . ALA A 1 176 ? -13.090 -1.592 4.372 1.00 96.75 176 ALA A O 1
ATOM 1399 N N . THR A 1 177 ? -13.479 -2.696 6.298 1.00 97.62 177 THR A N 1
ATOM 1400 C CA . THR A 1 177 ? -14.901 -2.349 6.428 1.00 97.62 177 THR A CA 1
ATOM 1401 C C . THR A 1 177 ? -15.074 -1.312 7.526 1.00 97.62 177 THR A C 1
ATOM 1403 O O . THR A 1 177 ? -14.468 -1.460 8.584 1.00 97.62 177 THR A O 1
ATOM 1406 N N . TYR A 1 178 ? -15.917 -0.302 7.307 1.00 98.31 178 TYR A N 1
ATOM 1407 C CA . TYR A 1 178 ? -16.152 0.766 8.279 1.00 98.31 178 TYR A CA 1
ATOM 1408 C C . TYR A 1 178 ? -17.496 0.626 9.000 1.00 98.31 178 TYR A C 1
ATOM 1410 O O . TYR A 1 178 ? -18.443 -0.011 8.525 1.00 98.31 178 TYR A O 1
ATOM 1418 N N . TRP A 1 179 ? -17.553 1.222 10.190 1.00 98.44 179 TRP A N 1
ATOM 1419 C CA . TRP A 1 179 ? -18.668 1.113 11.121 1.00 98.44 179 TRP A CA 1
ATOM 1420 C C . TRP A 1 179 ? -19.012 2.482 11.709 1.00 98.44 179 TRP A C 1
ATOM 1422 O O . TRP A 1 179 ? -18.143 3.196 12.210 1.00 98.44 179 TRP A O 1
ATOM 1432 N N . ALA A 1 180 ? -20.295 2.831 11.681 1.00 98.31 180 ALA A N 1
ATOM 1433 C CA . ALA A 1 180 ? -20.853 3.979 12.379 1.00 98.31 180 ALA A CA 1
ATOM 1434 C C . ALA A 1 180 ? -21.255 3.589 13.806 1.00 98.31 180 ALA A C 1
ATOM 1436 O O . ALA A 1 180 ? -21.762 2.487 14.015 1.00 98.31 180 ALA A O 1
ATOM 1437 N N . ALA A 1 181 ? -21.104 4.499 14.767 1.00 98.00 181 ALA A N 1
ATOM 1438 C CA . ALA A 1 181 ? -21.683 4.343 16.100 1.00 98.00 181 ALA A CA 1
ATOM 1439 C C . ALA A 1 181 ? -23.069 4.988 16.163 1.00 98.00 181 ALA A C 1
ATOM 1441 O O . ALA A 1 181 ? -23.250 6.114 15.698 1.00 98.00 181 ALA A O 1
ATOM 1442 N N . VAL A 1 182 ? -24.026 4.284 16.764 1.00 97.94 182 VAL A N 1
ATOM 1443 C CA . VAL A 1 182 ? -25.402 4.737 16.990 1.00 97.94 182 VAL A CA 1
ATOM 1444 C C . VAL A 1 182 ? -25.651 4.781 18.497 1.00 97.94 182 VAL A C 1
ATOM 1446 O O . VAL A 1 182 ? -25.708 3.744 19.155 1.00 97.94 182 VAL A O 1
ATOM 1449 N N . VAL A 1 183 ? -25.769 5.986 19.056 1.00 97.12 183 VAL A N 1
ATOM 1450 C CA . VAL A 1 183 ? -25.953 6.224 20.496 1.00 97.12 183 VAL A CA 1
ATOM 1451 C C . VAL A 1 183 ? -27.167 7.126 20.693 1.00 97.12 183 VAL A C 1
ATOM 1453 O O . VAL A 1 183 ? -27.097 8.337 20.473 1.00 97.12 183 VAL A O 1
ATOM 1456 N N . GLY A 1 184 ? -28.294 6.530 21.091 1.00 94.25 184 GLY A N 1
ATOM 1457 C CA . GLY A 1 184 ? -29.584 7.226 21.082 1.00 94.25 184 GLY A CA 1
ATOM 1458 C C . GLY A 1 184 ? -29.897 7.739 19.674 1.00 94.25 184 GLY A C 1
ATOM 1459 O O . GLY A 1 184 ? -29.805 6.982 18.711 1.00 94.25 184 GLY A O 1
ATOM 1460 N N . ASP A 1 185 ? -30.179 9.036 19.556 1.00 95.12 185 ASP A N 1
ATOM 1461 C CA . ASP A 1 185 ? -30.437 9.700 18.269 1.00 95.12 185 ASP A CA 1
ATOM 1462 C C . ASP A 1 185 ? -29.156 10.161 17.545 1.00 95.12 185 ASP A C 1
ATOM 1464 O O . ASP A 1 185 ? -29.216 10.704 16.441 1.00 95.12 185 ASP A O 1
ATOM 1468 N N . THR A 1 186 ? -27.976 9.977 18.151 1.00 97.44 186 THR A N 1
ATOM 1469 C CA . THR A 1 186 ? -26.702 10.406 17.560 1.00 97.44 186 THR A CA 1
ATOM 1470 C C . THR A 1 186 ? -26.091 9.292 16.724 1.00 97.44 186 THR A C 1
ATOM 1472 O O . THR A 1 186 ? -25.806 8.206 17.228 1.00 97.44 186 THR A O 1
ATOM 1475 N N . VAL A 1 187 ? -25.811 9.594 15.456 1.00 97.75 187 VAL A N 1
ATOM 1476 C CA . VAL A 1 187 ? -25.043 8.724 14.561 1.00 97.75 187 VAL A CA 1
ATOM 1477 C C . VAL A 1 187 ? -23.716 9.394 14.239 1.00 97.75 187 VAL A C 1
ATOM 1479 O O . VAL A 1 187 ? -23.692 10.495 13.694 1.00 97.75 187 VAL A O 1
ATOM 1482 N N . VAL A 1 188 ? -22.611 8.716 14.542 1.00 97.81 188 VAL A N 1
ATOM 1483 C CA . VAL A 1 188 ? -21.268 9.150 14.139 1.00 97.81 188 VAL A CA 1
ATOM 1484 C C . VAL A 1 188 ? -20.750 8.161 13.104 1.00 97.81 188 VAL A C 1
ATOM 1486 O O . VAL A 1 188 ? -20.552 6.985 13.407 1.00 97.81 188 VAL A O 1
ATOM 1489 N N . ALA A 1 189 ? -20.596 8.624 11.865 1.00 97.69 189 ALA A N 1
ATOM 1490 C CA . ALA A 1 189 ? -20.181 7.789 10.743 1.00 97.69 189 ALA A CA 1
ATOM 1491 C C . ALA A 1 189 ? -18.704 7.373 10.842 1.00 97.69 189 ALA A C 1
ATOM 1493 O O . ALA A 1 189 ? -17.884 8.136 11.349 1.00 97.69 189 ALA A O 1
ATOM 1494 N N . ASP A 1 190 ? -18.390 6.177 10.333 1.00 97.00 190 ASP A N 1
ATOM 1495 C CA . ASP A 1 190 ? -17.032 5.672 10.074 1.00 97.00 190 ASP A CA 1
ATOM 1496 C C . ASP A 1 190 ? -16.033 5.832 11.241 1.00 97.00 190 ASP A C 1
ATOM 1498 O O . ASP A 1 190 ? -14.849 6.107 11.049 1.00 97.00 190 ASP A O 1
ATOM 1502 N N . VAL A 1 191 ? -16.510 5.628 12.475 1.00 96.31 191 VAL A N 1
ATOM 1503 C CA . VAL A 1 191 ? -15.714 5.763 13.710 1.00 96.31 191 VAL A CA 1
ATOM 1504 C C . VAL A 1 191 ? -14.806 4.571 13.998 1.00 96.31 191 VAL A C 1
ATOM 1506 O O . VAL A 1 191 ? -13.899 4.678 14.822 1.00 96.31 191 VAL A O 1
ATOM 1509 N N . ALA A 1 192 ? -15.052 3.430 13.356 1.00 96.88 192 ALA A N 1
ATOM 1510 C CA . ALA A 1 192 ? -14.251 2.222 13.503 1.00 96.88 192 ALA A CA 1
ATOM 1511 C C . ALA A 1 192 ? -14.088 1.506 12.159 1.00 96.88 192 ALA A C 1
ATOM 1513 O O . ALA A 1 192 ? -14.915 1.662 11.258 1.00 96.88 192 ALA A O 1
ATOM 1514 N N . TRP A 1 193 ? -13.035 0.695 12.047 1.00 97.44 193 TRP A N 1
ATOM 1515 C CA . TRP A 1 193 ? -12.788 -0.178 10.904 1.00 97.44 193 TRP A CA 1
ATOM 1516 C C . TRP A 1 193 ? -12.327 -1.569 11.357 1.00 97.44 193 TRP A C 1
ATOM 1518 O O . TRP A 1 193 ? -11.816 -1.728 12.468 1.00 97.44 193 TRP A O 1
ATOM 1528 N N . SER A 1 194 ? -12.505 -2.563 10.487 1.00 94.75 194 SER A N 1
ATOM 1529 C CA . SER A 1 194 ? -12.060 -3.953 10.666 1.00 94.75 194 SER A CA 1
ATOM 1530 C C . SER A 1 194 ? -11.569 -4.546 9.359 1.00 94.75 194 SER A C 1
ATOM 1532 O O . SER A 1 194 ? -12.278 -4.311 8.347 1.00 94.75 194 SER A O 1
#

Foldseek 3Di:
DACQDAQHVNHPHHPDDDPDDDDLFDKDKDQQQWWKWFAAPNDTQATDSRWIWIDGHPDAIFIWDQPVRRPPADWDDDPVDPRTTTHPPVSGDFMDTNNDTDDDHDDHPPWDKDKAFFQPWDWDDDPNHTQATGSGWIWIDIPNDDIDTDDDCVRGPCVQWDWDPDWDQDPVPGIKTFIWGHDPPDIRGRPDID